Protein AF-A0A8I6XHE7-F1 (afdb_monomer_lite)

pLDDT: mean 70.75, std 20.08, range [32.25, 96.75]

Sequence (219 aa):
MGMSAYKMIYGKACHLPFELEYKAYWPIKELNYDFKLAGEKRLFDINSLDEWRTQAYENPKLFKEKVKRWHDKRIQMREFKVGEYVLLYNSRLRIFAGKLLSKWEGTYIIKEVYLSRAIKINNPEGTNTNVVNGQRIKHYISGTPINVETNIIQTMTSEEHIRETFHNTRDPLKGRDLKLCRLKIWRERATSQTSSQILRSKKRWITTAGLRMRRKTRI

Secondary structure (DSSP, 8-state):
----HHHHHHSSPPPPHHHHHHHHHHHHHHHTT-HHHHHHHHHHHHHHHHHHHHHHHHHHHHHHHHHHHHHHHH-------TT-EEEEE----SS--STT--SEEEEEEEEEE-TTSEEEEE-TTSS-EEEEEGGGEEE------S-S---------HHHHHHHHHHTT--SS----THHHHHHHHHHHHTTS-TTTHHHHHHHHHHHHHTTTTSSS--

Foldseek 3Di:
DPDDPCCLVPVDDDDDPVCCVVVVVVVVVVCVPDVVVNVVVVVVSVVVSVVVNVCVVVVVVVVVVVVVVVVVVPDDDDDDDAFFWKWFADPDPDDPPDPPDDRTHDIWGFHDQDPVQWTWTADPVRPDIDTDHVVRMDGDDDPDPPDDDDDDPPPDDPVNVVVVVVVVPPPPDDDDDPPVVVVVVVVVVVVPDDPPVVVVVVVVVVVVVVVPVPPPPDD

Structure (mmCIF, N/CA/C/O backbone):
data_AF-A0A8I6XHE7-F1
#
_entry.id   AF-A0A8I6XHE7-F1
#
loop_
_atom_site.group_PDB
_atom_site.id
_atom_site.type_symbol
_atom_site.label_atom_id
_atom_site.label_alt_id
_atom_site.label_comp_id
_atom_site.label_asym_id
_atom_site.label_entity_id
_atom_site.label_seq_id
_atom_site.pdbx_PDB_ins_code
_atom_site.Cartn_x
_atom_site.Cartn_y
_atom_site.Cartn_z
_atom_site.occupancy
_atom_site.B_iso_or_equiv
_atom_site.auth_seq_id
_atom_site.auth_comp_id
_atom_site.auth_asym_id
_atom_site.auth_atom_id
_atom_site.pdbx_PDB_model_num
ATOM 1 N N . MET A 1 1 ? 12.649 -2.841 -12.323 1.00 61.00 1 MET A N 1
ATOM 2 C CA . MET A 1 1 ? 12.895 -2.274 -13.663 1.00 61.00 1 MET A CA 1
ATOM 3 C C . MET A 1 1 ? 14.374 -1.959 -13.760 1.00 61.00 1 MET A C 1
ATOM 5 O O . MET A 1 1 ? 14.796 -0.942 -13.237 1.00 61.00 1 MET A O 1
ATOM 9 N N . GLY A 1 2 ? 15.184 -2.858 -14.316 1.00 68.38 2 GLY A N 1
ATOM 10 C CA . GLY A 1 2 ? 16.639 -2.675 -14.419 1.00 68.38 2 GLY A CA 1
ATOM 11 C C . GLY A 1 2 ? 17.075 -1.730 -15.547 1.00 68.38 2 GLY A C 1
ATOM 12 O O . GLY A 1 2 ? 18.145 -1.928 -16.107 1.00 68.38 2 GLY A O 1
ATOM 13 N N . MET A 1 3 ? 16.243 -0.757 -15.937 1.00 76.75 3 MET A N 1
ATOM 14 C CA . MET A 1 3 ? 16.527 0.180 -17.030 1.00 76.75 3 MET A CA 1
ATOM 15 C C . MET A 1 3 ? 16.584 1.616 -16.508 1.00 76.75 3 MET A C 1
ATOM 17 O O . MET A 1 3 ? 15.724 2.035 -15.737 1.00 76.75 3 MET A O 1
ATOM 21 N N . SER A 1 4 ? 17.601 2.363 -16.944 1.00 82.00 4 SER A N 1
ATOM 22 C CA . SER A 1 4 ? 17.733 3.799 -16.675 1.00 82.00 4 SER A CA 1
ATOM 23 C C . SER A 1 4 ? 16.722 4.595 -17.503 1.00 82.00 4 SER A C 1
ATOM 25 O O . SER A 1 4 ? 16.472 4.254 -18.661 1.00 82.00 4 SER A O 1
ATOM 27 N N . ALA A 1 5 ? 16.193 5.689 -16.946 1.00 82.44 5 ALA A N 1
ATOM 28 C CA . ALA A 1 5 ? 15.283 6.599 -17.648 1.00 82.44 5 ALA A CA 1
ATOM 29 C C . ALA A 1 5 ? 15.876 7.100 -18.978 1.00 82.44 5 ALA A C 1
ATOM 31 O O . ALA A 1 5 ? 15.170 7.187 -19.978 1.00 82.44 5 ALA A O 1
ATOM 32 N N . TYR A 1 6 ? 17.193 7.328 -19.019 1.00 83.81 6 TYR A N 1
ATOM 33 C CA . TYR A 1 6 ? 17.901 7.713 -20.240 1.00 83.81 6 TYR A CA 1
ATOM 34 C C . TYR A 1 6 ? 17.787 6.644 -21.338 1.00 83.81 6 TYR A C 1
ATOM 36 O O . TYR A 1 6 ? 17.485 6.961 -22.486 1.00 83.81 6 TYR A O 1
ATOM 44 N N . LYS A 1 7 ? 17.939 5.363 -20.975 1.00 84.00 7 LYS A N 1
ATOM 45 C CA . LYS A 1 7 ? 17.821 4.243 -21.918 1.00 84.00 7 LYS A CA 1
ATOM 46 C C . LYS A 1 7 ? 16.401 4.099 -22.467 1.00 84.00 7 LYS A C 1
ATOM 48 O O . LYS A 1 7 ? 16.237 3.697 -23.607 1.00 84.00 7 LYS A O 1
ATOM 53 N N . MET A 1 8 ? 15.379 4.467 -21.701 1.00 82.94 8 MET A N 1
ATOM 54 C CA . MET A 1 8 ? 13.988 4.441 -22.169 1.00 82.94 8 MET A CA 1
ATOM 55 C C . MET A 1 8 ? 13.679 5.556 -23.184 1.00 82.94 8 MET A C 1
ATOM 57 O O . MET A 1 8 ? 12.881 5.369 -24.105 1.00 82.94 8 MET A O 1
ATOM 61 N N . ILE A 1 9 ? 14.317 6.719 -23.024 1.00 82.94 9 ILE A N 1
ATOM 62 C CA . ILE A 1 9 ? 14.125 7.872 -23.912 1.00 82.94 9 ILE A CA 1
ATOM 63 C C . ILE A 1 9 ? 14.936 7.688 -25.198 1.00 82.94 9 ILE A C 1
ATOM 65 O O . ILE A 1 9 ? 14.377 7.786 -26.287 1.00 82.94 9 ILE A O 1
ATOM 69 N N . TYR A 1 10 ? 16.224 7.359 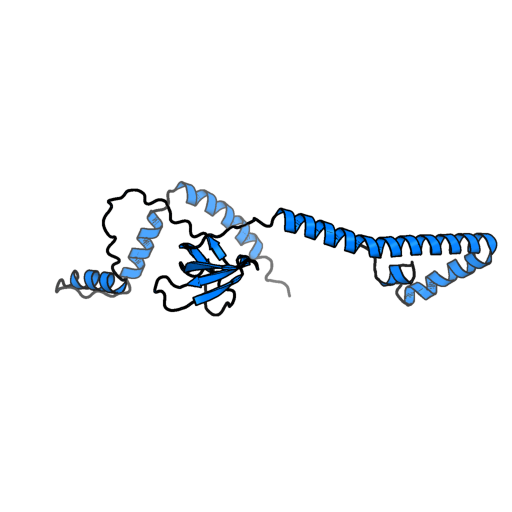-25.070 1.00 82.31 10 TYR A N 1
ATOM 70 C CA . TYR A 1 10 ? 17.185 7.366 -26.179 1.00 82.31 10 TYR A CA 1
ATOM 71 C C . TYR A 1 10 ? 17.564 5.975 -26.704 1.00 82.31 10 TYR A C 1
ATOM 73 O O . TYR A 1 10 ? 18.321 5.865 -27.665 1.00 82.31 10 TYR A O 1
ATOM 81 N N . GLY A 1 11 ? 17.120 4.900 -26.050 1.00 83.25 11 GLY A N 1
ATOM 82 C CA . GLY A 1 11 ? 17.427 3.511 -26.414 1.00 83.25 11 GLY A CA 1
ATOM 83 C C . GLY A 1 11 ? 18.848 3.036 -26.173 1.00 83.25 11 GLY A C 1
ATOM 84 O O . GLY A 1 11 ? 19.126 1.841 -26.249 1.00 83.25 11 GLY A O 1
ATOM 85 N N . LYS A 1 12 ? 19.743 3.951 -25.810 1.00 82.31 12 LYS A N 1
ATOM 86 C CA . LYS A 1 12 ? 21.152 3.677 -25.541 1.00 82.31 12 LYS A CA 1
ATOM 87 C C . LYS A 1 12 ? 21.477 3.909 -24.070 1.00 82.31 12 LYS A C 1
ATOM 89 O O . LYS A 1 12 ? 20.767 4.619 -23.359 1.00 82.31 12 LYS A O 1
ATOM 94 N N . ALA A 1 13 ? 22.539 3.269 -23.588 1.00 81.62 13 ALA A N 1
ATOM 95 C CA . ALA A 1 13 ? 23.071 3.576 -22.265 1.00 81.62 13 ALA A CA 1
ATOM 96 C C . ALA A 1 13 ? 23.576 5.030 -22.235 1.00 81.62 13 ALA A C 1
ATOM 98 O O . ALA A 1 13 ? 24.018 5.556 -23.255 1.00 81.62 13 ALA A O 1
ATOM 99 N N . CYS A 1 14 ? 23.494 5.690 -21.080 1.00 79.69 14 CYS A N 1
ATOM 100 C CA . CYS A 1 14 ? 24.094 7.010 -20.916 1.00 79.69 14 CYS A CA 1
ATOM 101 C C . CYS A 1 14 ? 25.620 6.877 -20.978 1.00 79.69 14 CYS A C 1
ATOM 103 O O . CYS A 1 14 ? 26.212 6.183 -20.152 1.00 79.69 14 CYS A O 1
ATOM 105 N N . HIS A 1 15 ? 26.238 7.534 -21.956 1.00 76.88 15 HIS A N 1
ATOM 106 C CA . HIS A 1 15 ? 27.688 7.651 -22.065 1.00 76.88 15 HIS A CA 1
ATOM 107 C C . HIS A 1 15 ? 28.145 8.963 -21.426 1.00 76.88 15 HIS A C 1
ATOM 109 O O . HIS A 1 15 ? 27.471 9.986 -21.550 1.00 76.88 15 HIS A O 1
ATOM 115 N N . LEU A 1 16 ? 29.292 8.935 -20.746 1.00 77.00 16 LEU A N 1
ATO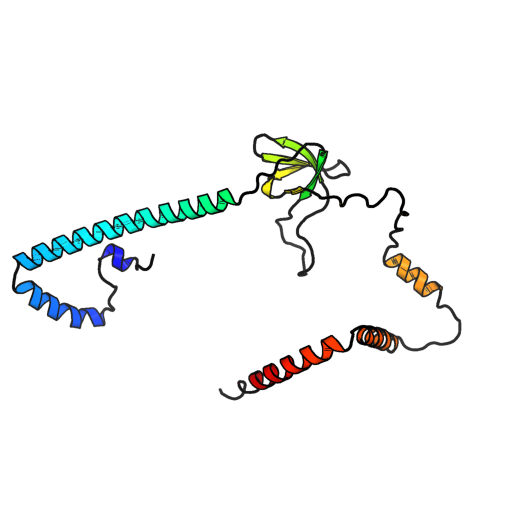M 116 C CA . LEU A 1 16 ? 29.978 10.158 -20.331 1.00 77.00 16 LEU A CA 1
ATOM 117 C C . LEU A 1 16 ? 30.402 10.956 -21.581 1.00 77.00 16 LEU A C 1
ATOM 119 O O . LEU A 1 16 ? 30.721 10.333 -22.595 1.00 77.00 16 LEU A O 1
ATOM 123 N N . PRO A 1 17 ? 30.461 12.301 -21.527 1.00 71.12 17 PRO A N 1
ATOM 124 C CA . PRO A 1 17 ? 30.823 13.138 -22.678 1.00 71.12 17 PRO A CA 1
ATOM 125 C C . PRO A 1 17 ? 32.119 12.698 -23.373 1.00 71.12 17 PRO A C 1
ATOM 127 O O . PRO A 1 17 ? 32.172 12.612 -24.592 1.00 71.12 17 PRO A O 1
ATOM 130 N N . PHE A 1 18 ? 33.122 12.299 -22.590 1.00 71.69 18 PHE A N 1
ATOM 131 C CA . PHE A 1 18 ? 34.401 11.797 -23.094 1.00 71.69 18 PHE A CA 1
ATOM 132 C C . PHE A 1 18 ? 34.288 10.472 -23.874 1.00 71.69 18 PHE A C 1
ATOM 134 O O . PHE A 1 18 ? 34.995 10.253 -24.852 1.00 71.69 18 PHE A O 1
ATOM 141 N N . GLU A 1 19 ? 33.370 9.578 -23.488 1.00 71.31 19 GLU A N 1
ATOM 142 C CA . GLU A 1 19 ? 33.133 8.339 -24.239 1.00 71.31 19 GLU A CA 1
ATOM 143 C C . GLU A 1 19 ? 32.436 8.597 -25.578 1.00 71.31 19 GLU A C 1
ATOM 145 O O . GLU A 1 19 ? 32.607 7.806 -26.506 1.00 71.31 19 GLU A O 1
ATOM 150 N N . LEU A 1 20 ? 31.647 9.673 -25.679 1.00 67.81 20 LEU A N 1
ATOM 151 C CA . LEU A 1 20 ? 30.920 10.018 -26.899 1.00 67.81 20 LEU A CA 1
ATOM 152 C C . LEU A 1 20 ? 31.875 10.426 -28.023 1.00 67.81 20 LEU A C 1
ATOM 154 O O . LEU A 1 20 ? 31.677 9.976 -29.145 1.00 67.81 20 LEU A O 1
ATOM 158 N N . GLU A 1 21 ? 32.923 11.202 -27.741 1.00 68.69 21 GLU A N 1
ATOM 159 C CA . GLU A 1 21 ? 33.851 11.697 -28.772 1.00 68.69 21 GLU A CA 1
ATOM 160 C C . GLU A 1 21 ? 34.573 10.555 -29.504 1.00 68.69 21 GLU A C 1
ATOM 162 O O . GLU A 1 21 ? 34.561 10.485 -30.733 1.00 68.69 21 GLU A O 1
ATOM 167 N N . TYR A 1 22 ? 35.136 9.601 -28.758 1.00 67.56 22 TYR A N 1
ATOM 168 C CA . TYR A 1 22 ? 35.869 8.477 -29.343 1.00 67.56 22 TYR A CA 1
ATOM 169 C C . TYR A 1 22 ? 34.941 7.395 -29.922 1.00 67.56 22 TYR A C 1
ATOM 171 O O . TYR A 1 22 ? 35.215 6.839 -30.989 1.00 67.56 22 TYR A O 1
ATOM 179 N N . LYS A 1 23 ? 33.814 7.092 -29.253 1.00 67.81 23 LYS A N 1
ATOM 180 C CA . LYS A 1 23 ? 32.881 6.049 -29.714 1.00 67.81 23 LYS A CA 1
ATOM 181 C C . LYS A 1 23 ? 31.940 6.513 -30.822 1.00 67.81 23 LYS A C 1
ATOM 183 O O . LYS A 1 23 ? 31.376 5.643 -31.469 1.00 67.81 23 LYS A O 1
ATOM 188 N N . ALA A 1 24 ? 31.741 7.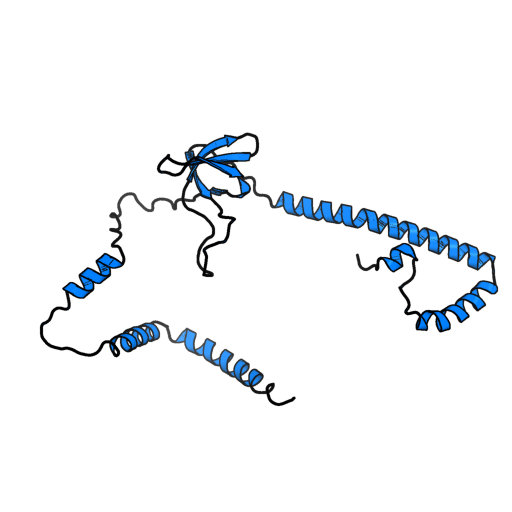812 -31.058 1.00 67.81 24 ALA A N 1
ATOM 189 C CA . ALA A 1 24 ? 30.878 8.291 -32.145 1.00 67.81 24 ALA A CA 1
ATOM 190 C C . ALA A 1 24 ? 31.562 8.247 -33.520 1.00 67.81 24 ALA A C 1
ATOM 192 O O . ALA A 1 24 ? 30.877 8.061 -34.524 1.00 67.81 24 ALA A O 1
ATOM 193 N N . TYR A 1 25 ? 32.895 8.348 -33.582 1.00 70.00 25 TYR A N 1
ATOM 194 C CA . TYR A 1 25 ? 33.635 8.368 -34.850 1.00 70.00 25 TYR A CA 1
ATOM 195 C C . TYR A 1 25 ? 33.482 7.069 -35.667 1.00 70.00 25 TYR A C 1
ATOM 197 O O . TYR A 1 25 ? 33.223 7.114 -36.870 1.00 70.00 25 TYR A O 1
ATOM 205 N N . TRP A 1 26 ? 33.580 5.904 -35.017 1.00 66.19 26 TRP A N 1
ATOM 206 C CA . TRP A 1 26 ? 33.491 4.593 -35.679 1.00 66.19 26 TRP A CA 1
ATOM 207 C C . TRP A 1 26 ? 32.099 4.275 -36.262 1.00 66.19 26 TRP A C 1
ATOM 209 O O . TRP A 1 26 ? 32.027 3.956 -37.449 1.00 66.19 26 TRP A O 1
ATOM 219 N N . PRO A 1 27 ? 30.988 4.435 -35.513 1.00 67.25 27 PRO A N 1
ATOM 220 C CA . PRO A 1 27 ? 29.638 4.248 -36.035 1.00 67.25 27 PRO A CA 1
ATOM 221 C C . PRO A 1 27 ? 29.303 5.187 -37.187 1.00 67.25 27 PRO A C 1
ATOM 223 O O . PRO A 1 27 ? 28.603 4.775 -38.100 1.00 67.25 27 PRO A O 1
ATOM 226 N N . ILE A 1 28 ? 29.786 6.436 -37.167 1.00 72.44 28 ILE A N 1
ATOM 227 C CA . ILE A 1 28 ? 29.553 7.385 -38.268 1.00 72.44 28 ILE A CA 1
ATOM 228 C C . ILE A 1 28 ? 30.228 6.882 -39.548 1.00 72.44 28 ILE A C 1
ATOM 230 O O . ILE A 1 28 ? 29.633 6.925 -40.621 1.00 72.44 28 ILE A O 1
ATOM 234 N N . LYS A 1 29 ? 31.452 6.357 -39.440 1.00 70.69 29 LYS A N 1
ATOM 235 C CA . LYS A 1 29 ? 32.192 5.808 -40.581 1.00 70.69 29 LYS A CA 1
ATOM 236 C C . LYS A 1 29 ? 31.547 4.531 -41.139 1.00 70.69 29 LYS A C 1
ATOM 238 O O . LYS A 1 29 ? 31.542 4.341 -42.349 1.00 70.69 29 LYS A O 1
ATOM 243 N N . GLU A 1 30 ? 30.981 3.696 -40.271 1.00 67.75 30 GLU A N 1
ATOM 244 C CA . GLU A 1 30 ? 30.304 2.441 -40.626 1.00 67.75 30 GLU A CA 1
ATOM 245 C C . GLU A 1 30 ? 28.892 2.665 -41.205 1.00 67.75 30 GLU A C 1
ATOM 247 O O . GLU A 1 30 ? 28.529 2.054 -42.207 1.00 67.75 30 GLU A O 1
ATOM 252 N N . LEU A 1 31 ? 28.113 3.597 -40.638 1.00 65.00 31 LEU A N 1
ATOM 253 C CA . LEU A 1 31 ? 26.767 3.962 -41.114 1.00 65.00 31 LEU A CA 1
ATOM 254 C C . LEU A 1 31 ? 26.764 4.569 -42.525 1.00 65.00 31 LEU A C 1
ATOM 256 O O . LEU A 1 31 ? 25.751 4.493 -43.213 1.00 65.00 31 LEU A O 1
ATOM 260 N N . ASN A 1 32 ? 27.882 5.157 -42.955 1.00 66.56 32 ASN A N 1
ATOM 261 C CA . ASN A 1 32 ? 28.022 5.782 -44.271 1.00 66.56 32 ASN A CA 1
ATOM 262 C C . ASN A 1 32 ? 28.320 4.785 -45.411 1.00 66.56 32 ASN A C 1
ATOM 264 O O . ASN A 1 32 ? 28.432 5.219 -46.556 1.00 66.56 32 ASN A O 1
ATOM 268 N N . TYR A 1 33 ? 28.477 3.482 -45.133 1.00 70.94 33 TYR A N 1
ATOM 269 C CA . TYR A 1 33 ? 28.858 2.493 -46.154 1.00 70.94 33 TYR A CA 1
ATOM 270 C C . TYR A 1 33 ? 27.657 1.873 -46.898 1.00 70.94 33 TYR A C 1
ATOM 272 O O . TYR A 1 33 ? 27.743 1.660 -48.104 1.00 70.94 33 TYR A O 1
ATOM 280 N N . ASP A 1 34 ? 26.526 1.628 -46.220 1.00 83.38 34 ASP A N 1
ATOM 281 C CA . ASP A 1 34 ? 25.294 1.110 -46.845 1.00 83.38 34 ASP A CA 1
ATOM 282 C C . ASP A 1 34 ? 24.029 1.730 -46.226 1.00 83.38 34 ASP A C 1
ATOM 284 O O . ASP A 1 34 ? 23.596 1.390 -45.120 1.00 83.38 34 ASP A O 1
ATOM 288 N N . PHE A 1 35 ? 23.406 2.642 -46.975 1.00 81.06 35 PHE A N 1
ATOM 289 C CA . PHE A 1 35 ? 22.217 3.371 -46.537 1.00 81.06 35 PHE A CA 1
ATOM 290 C C . PHE A 1 35 ? 20.980 2.481 -46.346 1.00 81.06 35 PHE A C 1
ATOM 292 O O . PHE A 1 35 ? 20.141 2.801 -45.500 1.00 81.06 35 PHE A O 1
ATOM 299 N N . LYS A 1 36 ? 20.838 1.378 -47.099 1.00 86.94 36 LYS A N 1
ATOM 300 C CA . LYS A 1 36 ? 19.650 0.508 -47.005 1.00 86.94 36 LYS A CA 1
ATOM 301 C C . LYS A 1 36 ? 19.674 -0.297 -45.712 1.00 86.94 36 LYS A C 1
ATOM 303 O O . LYS A 1 36 ? 18.726 -0.225 -44.930 1.00 86.94 36 LYS A O 1
ATOM 308 N N . LEU A 1 37 ? 20.794 -0.968 -45.445 1.00 86.75 37 LEU A N 1
ATOM 309 C CA . LEU A 1 37 ? 20.998 -1.728 -44.209 1.00 86.75 37 LEU A CA 1
ATOM 310 C C . LEU A 1 37 ? 20.935 -0.823 -42.969 1.00 86.75 37 LEU A C 1
ATOM 312 O O . LEU A 1 37 ? 20.350 -1.196 -41.949 1.00 86.75 37 LEU A O 1
ATOM 316 N N . ALA A 1 38 ? 21.480 0.396 -43.055 1.00 84.19 38 ALA A N 1
ATOM 317 C CA . ALA A 1 38 ? 21.374 1.383 -41.982 1.00 84.19 38 ALA A CA 1
ATOM 318 C C . ALA A 1 38 ? 19.915 1.795 -41.702 1.00 84.19 38 ALA A C 1
ATOM 320 O O . ALA A 1 38 ? 19.529 1.953 -40.539 1.00 84.19 38 ALA A O 1
ATOM 321 N N . GLY A 1 39 ? 19.096 1.942 -42.750 1.00 87.38 39 GLY A N 1
ATOM 322 C CA . GLY A 1 39 ? 17.668 2.244 -42.639 1.00 87.38 39 GLY A CA 1
ATOM 323 C C . GLY A 1 39 ? 16.875 1.130 -41.952 1.00 87.38 39 GLY A C 1
ATOM 324 O O . GLY A 1 39 ? 16.118 1.403 -41.019 1.00 87.38 39 GLY A O 1
ATOM 325 N N . GLU A 1 40 ? 17.097 -0.121 -42.356 1.00 90.06 40 GLU A N 1
ATOM 326 C CA . GLU A 1 40 ? 16.447 -1.297 -41.759 1.00 90.06 40 GLU A CA 1
ATOM 327 C C . GLU A 1 40 ? 16.818 -1.468 -40.282 1.00 90.06 40 GLU A C 1
ATOM 329 O O . GLU A 1 40 ? 15.941 -1.625 -39.428 1.00 90.06 40 GLU A O 1
ATOM 334 N N . LYS A 1 41 ? 18.110 -1.344 -39.951 1.00 87.44 41 LYS A N 1
ATOM 335 C CA . LYS A 1 41 ? 18.596 -1.408 -38.566 1.00 87.44 41 LYS A CA 1
ATOM 336 C C . LYS A 1 41 ? 17.963 -0.325 -37.693 1.00 87.44 41 LYS A C 1
ATOM 338 O O . LYS A 1 41 ? 17.523 -0.604 -36.581 1.00 87.44 41 LYS A O 1
ATOM 343 N N . ARG A 1 42 ? 17.857 0.904 -38.210 1.00 86.06 42 ARG A N 1
ATOM 344 C CA . ARG A 1 42 ? 17.208 2.013 -37.499 1.00 86.06 42 ARG A CA 1
ATOM 345 C C . ARG A 1 42 ? 15.727 1.737 -37.237 1.00 86.06 42 ARG A C 1
ATOM 347 O O . ARG A 1 42 ? 15.247 2.059 -36.153 1.00 86.06 42 ARG A O 1
ATOM 354 N N . LEU A 1 43 ? 15.006 1.169 -38.204 1.00 91.88 43 LEU A N 1
ATOM 355 C CA . LEU A 1 43 ? 13.597 0.810 -38.027 1.00 91.88 43 LEU A CA 1
ATOM 356 C C . LEU A 1 43 ? 13.430 -0.266 -36.945 1.00 91.88 43 LEU A C 1
ATOM 358 O O . LEU A 1 43 ? 12.579 -0.129 -36.067 1.00 91.88 43 LEU A O 1
ATOM 362 N N . PHE A 1 44 ? 14.283 -1.291 -36.965 1.00 91.88 44 PHE A N 1
ATOM 363 C CA . PHE A 1 44 ? 14.295 -2.342 -35.949 1.00 91.88 44 PHE A CA 1
ATOM 364 C C . PHE A 1 44 ? 14.577 -1.792 -34.542 1.00 91.88 44 PHE A C 1
ATOM 366 O O . PHE A 1 44 ? 13.880 -2.141 -33.585 1.00 91.88 44 PHE A O 1
ATOM 373 N N . ASP A 1 45 ? 15.553 -0.888 -34.417 1.00 87.25 45 ASP A N 1
ATOM 374 C CA . ASP A 1 45 ? 15.881 -0.225 -33.151 1.00 87.25 45 ASP A CA 1
ATOM 375 C C . ASP A 1 45 ? 14.689 0.586 -32.610 1.00 87.25 45 ASP A C 1
ATOM 377 O O . ASP A 1 45 ? 14.413 0.563 -31.410 1.00 87.25 45 ASP A O 1
ATOM 381 N N . ILE A 1 46 ? 13.954 1.285 -33.484 1.00 89.31 46 ILE A N 1
ATOM 382 C CA . ILE A 1 46 ? 12.763 2.062 -33.103 1.00 89.31 46 ILE A CA 1
ATOM 383 C C . ILE A 1 46 ? 11.638 1.142 -32.612 1.00 89.31 46 ILE A C 1
ATOM 385 O O . ILE A 1 46 ? 11.061 1.415 -31.559 1.00 89.31 46 ILE A O 1
ATOM 389 N N . ASN A 1 47 ? 11.357 0.047 -33.321 1.00 93.12 47 ASN A N 1
ATOM 390 C CA . ASN A 1 47 ? 10.327 -0.913 -32.911 1.00 93.12 47 ASN A CA 1
ATOM 391 C C . ASN A 1 47 ? 10.672 -1.563 -31.565 1.00 93.12 47 ASN A C 1
ATOM 393 O O . ASN A 1 47 ? 9.841 -1.605 -30.660 1.00 93.12 47 ASN A O 1
ATOM 397 N N . SER A 1 48 ? 11.933 -1.973 -31.393 1.00 89.00 48 SER A N 1
ATOM 398 C CA . SER A 1 48 ? 12.433 -2.527 -30.129 1.00 89.00 48 SER A CA 1
ATOM 399 C C . SER A 1 48 ? 12.253 -1.543 -28.966 1.00 89.00 48 SER A C 1
ATOM 401 O O . SER A 1 48 ? 11.901 -1.929 -27.850 1.00 89.00 48 SER A O 1
ATOM 403 N N . LEU A 1 49 ? 12.473 -0.248 -29.219 1.00 88.94 49 LEU A N 1
ATOM 404 C CA . LEU A 1 49 ? 12.269 0.791 -28.214 1.00 88.94 49 LEU A CA 1
ATOM 405 C C . LEU A 1 49 ? 10.812 0.955 -27.811 1.00 88.94 49 LEU A C 1
ATOM 407 O O . LEU A 1 49 ? 10.529 1.174 -26.630 1.00 88.94 49 LEU A O 1
ATOM 411 N N . ASP A 1 50 ? 9.904 0.877 -28.775 1.00 91.44 50 ASP A N 1
ATOM 412 C CA . ASP A 1 50 ? 8.477 1.034 -28.528 1.00 91.44 50 ASP A CA 1
ATOM 413 C C . ASP A 1 50 ? 7.908 -0.136 -27.712 1.00 91.44 50 ASP A C 1
ATOM 415 O O . ASP A 1 50 ? 7.170 0.065 -26.740 1.00 91.44 50 ASP A O 1
ATOM 419 N N . GLU A 1 51 ? 8.367 -1.356 -27.995 1.00 91.75 51 GLU A N 1
ATOM 420 C CA . GLU A 1 51 ? 8.063 -2.536 -27.182 1.00 91.75 51 GLU A CA 1
ATOM 421 C C . GLU A 1 51 ? 8.543 -2.367 -25.736 1.00 91.75 51 GLU A C 1
ATOM 423 O O . GLU A 1 51 ? 7.786 -2.599 -24.788 1.00 91.75 51 GLU A O 1
ATOM 428 N N . TRP A 1 52 ? 9.784 -1.910 -25.530 1.00 86.69 52 TRP A N 1
ATOM 429 C CA . TRP A 1 52 ? 10.314 -1.688 -24.182 1.00 86.69 52 TRP A CA 1
ATOM 430 C C . TRP A 1 52 ? 9.556 -0.607 -23.419 1.00 86.69 52 TRP A C 1
ATOM 432 O O . TRP A 1 52 ? 9.362 -0.745 -22.209 1.00 86.69 52 TRP A O 1
ATOM 442 N N . ARG A 1 53 ? 9.117 0.460 -24.095 1.00 89.69 53 ARG A N 1
ATOM 443 C CA . ARG A 1 53 ? 8.278 1.502 -23.487 1.00 89.69 53 ARG A CA 1
ATOM 444 C C . ARG A 1 53 ? 6.934 0.929 -23.061 1.00 89.69 53 ARG A C 1
ATOM 446 O O . ARG A 1 53 ? 6.545 1.112 -21.909 1.00 89.69 53 ARG A O 1
ATOM 453 N N . THR A 1 54 ? 6.278 0.173 -23.934 1.00 91.12 54 THR A N 1
ATOM 454 C CA . THR A 1 54 ? 5.002 -0.491 -23.633 1.00 91.12 54 THR A CA 1
ATOM 455 C C . THR A 1 54 ? 5.137 -1.409 -22.418 1.00 91.12 54 THR A C 1
ATOM 457 O O . THR A 1 54 ? 4.424 -1.246 -21.424 1.00 91.12 54 THR A O 1
ATOM 460 N N . GLN A 1 55 ? 6.157 -2.272 -22.403 1.00 88.62 55 GLN A N 1
ATOM 461 C CA . GLN A 1 55 ? 6.459 -3.125 -21.251 1.00 88.62 55 GLN A CA 1
ATOM 462 C C . GLN A 1 55 ? 6.754 -2.306 -19.986 1.00 88.62 55 GLN A C 1
ATOM 464 O O . GLN A 1 55 ? 6.335 -2.674 -18.885 1.00 88.62 55 GLN A O 1
ATOM 469 N N . ALA A 1 56 ? 7.472 -1.184 -20.109 1.00 87.75 56 ALA A N 1
ATOM 470 C CA . ALA A 1 56 ? 7.783 -0.309 -18.985 1.00 87.75 56 ALA A CA 1
ATOM 471 C C . ALA A 1 56 ? 6.523 0.314 -18.356 1.00 87.75 56 ALA A C 1
ATOM 473 O O . ALA A 1 56 ? 6.495 0.505 -17.139 1.00 87.75 56 ALA A O 1
ATOM 474 N N . TYR A 1 57 ? 5.478 0.584 -19.142 1.00 87.88 57 TYR A N 1
ATOM 475 C CA . TYR A 1 57 ? 4.192 1.083 -18.646 1.00 87.88 57 TYR A CA 1
ATOM 476 C C . TYR A 1 57 ? 3.299 -0.020 -18.061 1.00 87.88 57 TYR A C 1
ATOM 478 O O . TYR A 1 57 ? 2.634 0.199 -17.043 1.00 87.88 57 TYR A O 1
ATOM 486 N N . GLU A 1 58 ? 3.312 -1.222 -18.635 1.00 91.81 58 GLU A N 1
ATOM 487 C CA . GLU A 1 58 ? 2.485 -2.348 -18.179 1.00 91.81 58 GLU A CA 1
ATOM 488 C C . GLU A 1 58 ? 3.001 -2.992 -16.886 1.00 91.81 58 GLU A C 1
ATOM 490 O O . GLU A 1 58 ? 2.244 -3.269 -15.951 1.00 91.81 58 GLU A O 1
ATOM 495 N N . ASN A 1 59 ? 4.312 -3.181 -16.779 1.00 89.62 59 ASN A N 1
ATOM 496 C CA . ASN A 1 59 ? 4.958 -3.801 -15.623 1.00 89.62 59 ASN A CA 1
ATOM 497 C C . ASN A 1 59 ? 4.623 -3.159 -14.256 1.00 89.62 59 ASN A C 1
ATOM 499 O O . ASN A 1 59 ? 4.345 -3.909 -13.315 1.00 89.62 59 ASN A O 1
ATOM 503 N N . PRO A 1 60 ? 4.621 -1.821 -14.060 1.00 89.94 60 PRO A N 1
ATOM 504 C CA . PRO A 1 60 ? 4.266 -1.229 -12.774 1.00 89.94 60 PRO A CA 1
ATOM 505 C C . PRO A 1 60 ? 2.782 -1.420 -12.459 1.00 89.94 60 PRO A C 1
ATOM 507 O O . PRO A 1 60 ? 2.441 -1.587 -11.287 1.00 89.94 60 PRO A O 1
ATOM 510 N N . LYS A 1 61 ? 1.904 -1.443 -13.473 1.00 92.31 61 LYS A N 1
ATOM 511 C CA . LYS A 1 61 ? 0.484 -1.770 -13.299 1.00 92.31 61 LYS A CA 1
ATOM 512 C C . LYS A 1 61 ? 0.338 -3.205 -12.790 1.00 92.31 61 LYS A C 1
ATOM 514 O O . LYS A 1 61 ? -0.251 -3.413 -11.730 1.00 92.31 61 LYS A O 1
ATOM 519 N N . LEU A 1 62 ? 0.982 -4.166 -13.455 1.00 93.88 62 LEU A N 1
ATOM 520 C CA . LEU A 1 62 ? 0.993 -5.572 -13.040 1.00 93.88 62 LEU A CA 1
ATOM 521 C C . LEU A 1 62 ? 1.590 -5.762 -11.642 1.00 93.88 62 LEU A C 1
ATOM 523 O O . LEU A 1 62 ? 1.072 -6.546 -10.849 1.00 93.88 62 LEU A O 1
ATOM 527 N N . PHE A 1 63 ? 2.662 -5.044 -11.306 1.00 92.50 63 PHE A N 1
ATOM 528 C CA . PHE A 1 63 ? 3.260 -5.102 -9.975 1.00 92.50 63 PHE A CA 1
ATOM 529 C C . PHE A 1 63 ? 2.301 -4.578 -8.903 1.00 92.50 63 PHE A C 1
ATOM 531 O O . PHE A 1 63 ? 2.066 -5.269 -7.912 1.00 92.50 63 PHE A O 1
ATOM 538 N N . LYS A 1 64 ? 1.700 -3.400 -9.114 1.00 95.12 64 LYS A N 1
ATOM 539 C CA . LYS A 1 64 ? 0.696 -2.831 -8.201 1.00 95.12 64 LYS A CA 1
ATOM 540 C C . LYS A 1 64 ? -0.478 -3.784 -8.009 1.00 95.12 64 LYS A C 1
ATOM 542 O O . LYS A 1 64 ? -0.900 -4.003 -6.879 1.00 95.12 64 LYS A O 1
ATOM 547 N N . GLU A 1 65 ? -0.964 -4.399 -9.084 1.00 96.75 65 GLU A N 1
ATOM 548 C CA . GLU A 1 65 ? -2.026 -5.400 -9.009 1.00 96.75 65 GLU A CA 1
ATOM 549 C C . GLU A 1 65 ? -1.604 -6.651 -8.237 1.00 96.75 65 GLU A C 1
ATOM 551 O O . GLU A 1 65 ? -2.358 -7.115 -7.386 1.00 96.75 65 GLU A O 1
ATOM 556 N N . LYS A 1 66 ? -0.408 -7.197 -8.485 1.00 96.75 66 LYS A N 1
ATOM 557 C CA . LYS A 1 66 ? 0.114 -8.359 -7.747 1.00 96.75 66 LYS A CA 1
ATOM 558 C C . LYS A 1 66 ? 0.251 -8.055 -6.258 1.00 96.75 66 LYS A C 1
ATOM 560 O O . LYS A 1 66 ? -0.194 -8.855 -5.436 1.00 96.75 66 LYS A O 1
ATOM 565 N N . VAL A 1 67 ? 0.813 -6.896 -5.913 1.00 96.31 67 VAL A N 1
ATOM 566 C CA . VAL A 1 67 ? 0.948 -6.438 -4.524 1.00 96.31 67 VAL A CA 1
ATOM 567 C C . VAL A 1 67 ? -0.423 -6.240 -3.887 1.00 96.31 67 VAL A C 1
ATOM 569 O O . VAL A 1 67 ? -0.633 -6.719 -2.777 1.00 96.31 67 VAL A O 1
ATOM 572 N N . LYS A 1 68 ? -1.378 -5.622 -4.593 1.00 96.69 68 LYS A N 1
ATOM 573 C CA . LYS A 1 68 ? -2.761 -5.464 -4.127 1.00 96.69 68 LYS A CA 1
ATOM 574 C C . LYS A 1 68 ? -3.419 -6.819 -3.868 1.00 96.69 68 LYS A C 1
ATOM 576 O O . LYS A 1 68 ? -3.887 -7.056 -2.766 1.00 96.69 68 LYS A O 1
ATOM 581 N N . ARG A 1 69 ? -3.382 -7.748 -4.832 1.00 96.69 69 ARG A N 1
ATOM 582 C CA . ARG A 1 69 ? -3.933 -9.107 -4.670 1.00 96.69 69 ARG A CA 1
ATOM 583 C C . ARG A 1 69 ? -3.294 -9.836 -3.488 1.00 96.69 69 ARG A C 1
ATOM 585 O O . ARG A 1 69 ? -3.989 -10.519 -2.747 1.00 96.69 69 ARG A O 1
ATOM 592 N N . TRP A 1 70 ? -1.979 -9.717 -3.312 1.00 96.38 70 TRP A N 1
ATOM 593 C CA . TRP A 1 70 ? -1.273 -10.324 -2.183 1.00 96.38 70 TRP A CA 1
ATOM 594 C C . TRP A 1 70 ? -1.658 -9.688 -0.842 1.00 96.38 70 TRP A C 1
ATOM 596 O O . TRP A 1 70 ? -1.860 -10.405 0.137 1.00 96.38 70 TRP A O 1
ATOM 606 N N . HIS A 1 71 ? -1.784 -8.362 -0.803 1.00 93.19 71 HIS A N 1
ATOM 607 C CA . HIS A 1 71 ? -2.208 -7.616 0.375 1.00 93.19 71 HIS A CA 1
ATOM 608 C C . HIS A 1 71 ? -3.642 -7.988 0.758 1.00 93.19 71 HIS A C 1
ATOM 610 O O . HIS A 1 71 ? -3.876 -8.418 1.882 1.00 93.19 71 HIS A O 1
ATOM 616 N N . ASP A 1 72 ? -4.571 -7.925 -0.195 1.00 93.06 72 ASP A N 1
ATOM 617 C CA . ASP A 1 72 ? -5.997 -8.179 0.014 1.00 93.06 72 ASP A CA 1
ATOM 618 C C . ASP A 1 72 ? -6.260 -9.623 0.460 1.00 93.06 72 ASP A C 1
ATOM 620 O O . ASP A 1 72 ? -7.038 -9.842 1.384 1.00 93.06 72 ASP A O 1
ATOM 624 N N . LYS A 1 73 ? -5.527 -10.608 -0.085 1.00 93.31 73 LYS A N 1
ATOM 625 C CA . LYS A 1 73 ? -5.568 -12.009 0.384 1.00 93.31 73 LYS A CA 1
ATOM 626 C C . LYS A 1 73 ? -5.174 -12.181 1.855 1.00 93.31 73 LYS A C 1
ATOM 628 O O . LYS A 1 73 ? -5.525 -13.187 2.462 1.00 93.31 73 LYS A O 1
ATOM 633 N N . ARG A 1 74 ? -4.398 -11.251 2.419 1.00 89.56 74 ARG A N 1
ATOM 634 C CA . ARG A 1 74 ? -3.916 -11.292 3.809 1.00 89.56 74 ARG A CA 1
ATOM 635 C C . ARG A 1 74 ? -4.733 -10.416 4.754 1.00 89.56 74 ARG A C 1
ATOM 637 O O . ARG A 1 74 ? -4.514 -10.488 5.965 1.00 89.56 74 ARG A O 1
ATOM 644 N N . ILE A 1 75 ? -5.653 -9.600 4.238 1.00 86.81 75 ILE A N 1
ATOM 645 C CA . ILE A 1 75 ? -6.580 -8.846 5.078 1.00 86.81 75 ILE A CA 1
ATOM 646 C C . ILE A 1 75 ? -7.522 -9.855 5.734 1.00 86.81 75 ILE A C 1
ATOM 648 O O . ILE A 1 75 ? -8.373 -10.454 5.085 1.00 86.81 75 ILE A O 1
ATOM 652 N N . GLN A 1 76 ? -7.364 -10.050 7.040 1.00 83.00 76 GLN A N 1
ATOM 653 C CA . GLN A 1 76 ? -8.314 -10.832 7.821 1.00 83.00 76 GLN A CA 1
ATOM 654 C C . GLN A 1 76 ? -9.604 -10.030 7.977 1.00 83.00 76 GLN A C 1
ATOM 656 O O . GLN A 1 76 ? -9.578 -8.911 8.500 1.00 83.00 76 GLN A O 1
ATOM 661 N N . MET A 1 77 ? -10.721 -10.612 7.547 1.00 81.69 77 MET A N 1
ATOM 662 C CA . MET A 1 77 ? -12.045 -10.081 7.848 1.00 81.69 77 MET A CA 1
ATOM 663 C C . MET A 1 77 ? -12.272 -10.180 9.355 1.00 81.69 77 MET A C 1
ATOM 665 O O . MET A 1 77 ? -12.151 -11.252 9.945 1.00 81.69 77 MET A O 1
ATOM 669 N N . ARG A 1 78 ? -12.535 -9.035 9.983 1.00 85.12 78 ARG A N 1
ATOM 670 C CA . ARG A 1 78 ? -12.858 -8.938 11.404 1.00 85.12 78 ARG A CA 1
ATOM 671 C C . ARG A 1 78 ? -14.277 -8.431 11.506 1.00 85.12 78 ARG A C 1
ATOM 673 O O . ARG A 1 78 ? -14.546 -7.284 11.153 1.00 85.12 78 ARG A O 1
ATOM 680 N N . GLU A 1 79 ? -15.158 -9.307 11.947 1.00 88.31 79 GLU A N 1
ATOM 681 C CA . GLU A 1 79 ? -16.514 -8.940 12.312 1.00 88.31 79 GLU A CA 1
ATOM 682 C C . GLU A 1 79 ? -16.532 -8.590 13.793 1.00 88.31 79 GLU A C 1
ATOM 684 O O . GLU A 1 79 ? -15.823 -9.197 14.601 1.00 88.31 79 GLU A O 1
ATOM 689 N N . PHE A 1 80 ? -17.297 -7.557 14.111 1.00 91.19 80 PHE A N 1
ATOM 690 C CA . PHE A 1 80 ? -17.425 -7.004 15.446 1.00 91.19 80 PHE A CA 1
ATOM 691 C C . PHE A 1 80 ? -18.908 -6.938 15.776 1.00 91.19 80 PHE A C 1
ATOM 693 O O . PHE A 1 80 ? -19.700 -6.479 14.947 1.00 91.19 80 PHE A O 1
ATOM 700 N N . LYS A 1 81 ? -19.279 -7.391 16.970 1.00 91.88 81 LYS A N 1
ATOM 701 C CA . LYS A 1 81 ? -20.652 -7.327 17.469 1.00 91.88 81 LYS A CA 1
ATOM 702 C C . LYS A 1 81 ? -20.766 -6.271 18.559 1.00 91.88 81 LYS A C 1
ATOM 704 O O . LYS A 1 81 ? -19.808 -5.946 19.260 1.00 91.88 81 LYS A O 1
ATOM 709 N N . VAL A 1 82 ? -21.965 -5.718 18.692 1.00 93.44 82 VAL A N 1
ATOM 710 C CA . VAL A 1 82 ? -22.286 -4.797 19.784 1.00 93.44 82 VAL A CA 1
ATOM 711 C C . VAL A 1 82 ? -22.184 -5.544 21.117 1.00 93.44 82 VAL A C 1
ATOM 713 O O . VAL A 1 82 ? -22.649 -6.675 21.226 1.00 93.44 82 VAL A O 1
ATOM 716 N N . GLY A 1 83 ? -21.559 -4.917 22.114 1.00 91.12 83 GLY A N 1
ATOM 717 C CA . GLY A 1 83 ? -21.327 -5.487 23.443 1.00 91.12 83 GLY A CA 1
ATOM 718 C C . GLY A 1 83 ? -20.003 -6.240 23.609 1.00 91.12 83 GLY A C 1
ATOM 719 O O . GLY A 1 83 ? -19.657 -6.597 24.731 1.00 91.12 83 GLY A O 1
ATOM 720 N N . GLU A 1 84 ? -19.230 -6.459 22.541 1.00 91.94 84 GLU A N 1
ATOM 721 C CA . GLU A 1 84 ? -17.921 -7.114 22.645 1.00 91.94 84 GLU A CA 1
ATOM 722 C C . GLU A 1 84 ? -16.850 -6.183 23.229 1.00 91.94 84 GLU A C 1
ATOM 724 O O . GLU A 1 84 ? -16.831 -4.972 22.972 1.00 91.94 84 GLU A O 1
ATOM 729 N N . TYR A 1 85 ? -15.922 -6.778 23.986 1.00 92.69 85 TYR A N 1
ATOM 730 C CA . TYR A 1 85 ? -14.742 -6.090 24.497 1.00 92.69 85 TYR A CA 1
ATOM 731 C C . TYR A 1 85 ? -13.627 -6.068 23.457 1.00 92.69 85 TYR A C 1
ATOM 733 O O . TYR A 1 85 ? -13.254 -7.089 22.871 1.00 92.69 85 TYR A O 1
ATOM 741 N N . VAL A 1 86 ? -13.034 -4.897 23.270 1.00 93.25 86 VAL A N 1
ATOM 742 C CA . VAL A 1 86 ? -11.984 -4.680 22.284 1.00 93.25 86 VAL A CA 1
ATOM 743 C C . VAL A 1 86 ? -10.866 -3.795 22.812 1.00 93.25 86 VAL A C 1
ATOM 745 O O . VAL A 1 86 ? -11.063 -2.977 23.701 1.00 93.25 86 VAL A O 1
ATOM 748 N N . LEU A 1 87 ? -9.679 -3.952 22.239 1.00 92.44 87 LEU A N 1
ATOM 749 C CA . LEU A 1 87 ? -8.512 -3.116 22.493 1.00 92.44 87 LEU A CA 1
ATOM 750 C C . LEU A 1 87 ? -8.354 -2.092 21.372 1.00 92.44 87 LEU A C 1
ATOM 752 O O . LEU A 1 87 ? -8.466 -2.435 20.187 1.00 92.44 87 LEU A O 1
ATOM 756 N N . LEU A 1 88 ? -8.024 -0.857 21.737 1.00 91.94 88 LEU A N 1
ATOM 757 C CA . LEU A 1 88 ? -7.786 0.230 20.790 1.00 91.94 88 LEU A CA 1
ATOM 758 C C . LEU A 1 88 ? -6.289 0.418 20.534 1.00 91.94 88 LEU A C 1
ATOM 760 O O . LEU A 1 88 ? -5.487 0.478 21.455 1.00 91.94 88 LEU A O 1
ATOM 764 N N . TYR A 1 89 ? -5.883 0.562 19.275 1.00 89.38 89 TYR A N 1
ATOM 765 C CA . TYR A 1 89 ? -4.499 0.887 18.938 1.00 89.38 89 TYR A CA 1
ATOM 766 C C . TYR A 1 89 ? -4.217 2.390 19.065 1.00 89.38 89 TYR A C 1
ATOM 768 O O . TYR A 1 89 ? -4.796 3.195 18.319 1.00 89.38 89 TYR A O 1
ATOM 776 N N . ASN A 1 90 ? -3.254 2.777 19.906 1.00 85.44 90 ASN A N 1
ATOM 777 C CA . ASN A 1 90 ? -2.774 4.157 19.977 1.00 85.44 90 ASN A CA 1
ATOM 778 C C . ASN A 1 90 ? -1.762 4.450 18.852 1.00 85.44 90 ASN A C 1
ATOM 780 O O . ASN A 1 90 ? -0.651 3.915 18.818 1.00 85.44 90 ASN A O 1
ATOM 784 N N . SER A 1 91 ? -2.142 5.323 17.913 1.00 77.88 91 SER A N 1
ATOM 785 C CA . SER A 1 91 ? -1.282 5.744 16.800 1.00 77.88 91 SER A CA 1
ATOM 786 C C . SER A 1 91 ? -0.343 6.902 17.152 1.00 77.88 91 SER A C 1
ATOM 788 O O . SER A 1 91 ? 0.676 7.079 16.484 1.00 77.88 91 SER A O 1
ATOM 790 N N . ARG A 1 92 ? -0.672 7.704 18.174 1.00 71.69 92 ARG A N 1
ATOM 791 C CA . ARG A 1 92 ? 0.058 8.918 18.554 1.00 71.69 92 ARG A CA 1
ATOM 792 C C . ARG A 1 92 ? 1.100 8.564 19.614 1.00 71.69 92 ARG A C 1
ATOM 794 O O . ARG A 1 92 ? 0.853 8.596 20.813 1.00 71.69 92 ARG A O 1
ATOM 801 N N . LEU A 1 93 ? 2.297 8.219 19.153 1.00 60.16 93 LEU A N 1
ATOM 802 C CA . LEU A 1 93 ? 3.443 7.942 20.015 1.00 60.16 93 LEU A CA 1
ATOM 803 C C . LEU A 1 93 ? 3.954 9.238 20.657 1.00 60.16 93 LEU A C 1
ATOM 805 O O . LEU A 1 93 ? 4.722 9.966 20.036 1.00 60.16 93 LEU A O 1
ATOM 809 N N . ARG A 1 94 ? 3.561 9.514 21.904 1.00 58.12 94 ARG A N 1
ATOM 810 C CA . ARG A 1 94 ? 4.237 10.533 22.729 1.00 58.12 94 ARG A CA 1
ATOM 811 C C . ARG A 1 94 ? 4.933 10.002 23.986 1.00 58.12 94 ARG A C 1
ATOM 813 O O . ARG A 1 94 ? 5.720 10.756 24.538 1.00 58.12 94 ARG A O 1
ATOM 820 N N . ILE A 1 95 ? 4.678 8.769 24.459 1.00 51.84 95 ILE A N 1
ATOM 821 C CA . ILE A 1 95 ? 5.029 8.421 25.863 1.00 51.84 95 ILE A CA 1
ATOM 822 C C . ILE A 1 95 ? 5.679 7.030 26.075 1.00 51.84 95 ILE A C 1
ATOM 824 O O . ILE A 1 95 ? 6.193 6.754 27.155 1.00 51.84 95 ILE A O 1
ATOM 828 N N . PHE A 1 96 ? 5.784 6.142 25.079 1.00 55.53 96 PHE A N 1
ATOM 829 C CA . PHE A 1 96 ? 6.424 4.832 25.313 1.00 55.53 96 PHE A CA 1
ATOM 830 C C . PHE A 1 96 ? 7.961 4.895 25.228 1.00 55.53 96 PHE A C 1
ATOM 832 O O . PHE A 1 96 ? 8.548 4.686 24.169 1.00 55.53 96 PHE A O 1
ATOM 839 N N . ALA A 1 97 ? 8.616 5.142 26.366 1.00 53.22 97 ALA A N 1
ATOM 840 C CA . ALA A 1 97 ? 10.076 5.212 26.517 1.00 53.22 97 ALA A CA 1
ATOM 841 C C . ALA A 1 97 ? 10.776 3.835 26.674 1.00 53.22 97 ALA A C 1
ATOM 843 O O . ALA A 1 97 ? 11.842 3.745 27.280 1.00 53.22 97 ALA A O 1
ATOM 844 N N . GLY A 1 98 ? 10.208 2.736 26.154 1.00 63.56 98 GLY A N 1
ATOM 845 C CA . GLY A 1 98 ? 10.802 1.403 26.322 1.00 63.56 98 GLY A CA 1
ATOM 846 C C . GLY A 1 98 ? 10.243 0.314 25.402 1.00 63.56 98 GLY A C 1
ATOM 847 O O . GLY A 1 98 ? 9.070 0.318 25.043 1.00 63.56 98 GLY A O 1
ATOM 848 N N . LYS A 1 99 ? 11.095 -0.657 25.044 1.00 67.94 99 LYS A N 1
ATOM 849 C CA . LYS A 1 99 ? 10.828 -1.761 24.093 1.00 67.94 99 LYS A CA 1
ATOM 850 C C . LYS A 1 99 ? 9.809 -2.818 24.575 1.00 67.94 99 LYS A C 1
ATOM 852 O O . LYS A 1 99 ? 9.592 -3.788 23.858 1.00 67.94 99 LYS A O 1
ATOM 857 N N . LEU A 1 100 ? 9.217 -2.664 25.764 1.00 70.06 100 LEU A N 1
ATOM 858 C CA . LEU A 1 100 ? 8.427 -3.708 26.444 1.00 70.06 100 LEU A CA 1
ATOM 859 C C . LEU A 1 100 ? 6.952 -3.354 26.697 1.00 70.06 100 LEU A C 1
ATOM 861 O O . LEU A 1 100 ? 6.245 -4.154 27.300 1.00 70.06 100 LEU A O 1
ATOM 865 N N . LEU A 1 101 ? 6.464 -2.194 26.248 1.00 72.00 101 LEU A N 1
ATOM 866 C CA . LEU A 1 101 ? 5.059 -1.815 26.428 1.00 72.00 101 LEU A CA 1
ATOM 867 C C . LEU A 1 101 ? 4.262 -2.008 25.134 1.00 72.00 101 LEU A C 1
ATOM 869 O O . LEU A 1 101 ? 4.729 -1.694 24.036 1.00 72.00 101 LEU A O 1
ATOM 873 N N . SER A 1 102 ? 3.052 -2.553 25.269 1.00 77.75 102 SER A N 1
ATOM 874 C CA . SER A 1 102 ? 2.144 -2.749 24.140 1.00 77.75 102 SER A CA 1
ATOM 875 C C . SER A 1 102 ? 1.513 -1.413 23.724 1.00 77.75 102 SER A C 1
ATOM 877 O O . SER A 1 102 ? 1.219 -0.576 24.569 1.00 77.75 102 SER A O 1
ATOM 879 N N . LYS A 1 103 ? 1.281 -1.218 22.419 1.00 83.06 103 LYS A N 1
ATOM 880 C CA . LYS A 1 103 ? 0.600 -0.022 21.875 1.00 83.06 103 LYS A CA 1
ATOM 881 C C . LYS A 1 103 ? -0.931 -0.108 21.926 1.00 83.06 103 LYS A C 1
ATOM 883 O O . LYS A 1 103 ? -1.616 0.756 21.378 1.00 83.06 103 LYS A O 1
ATOM 888 N N . TRP A 1 104 ? -1.451 -1.192 22.485 1.00 89.00 104 TRP A N 1
ATOM 889 C CA . TRP A 1 104 ? -2.877 -1.415 22.633 1.00 89.00 104 TRP A CA 1
ATOM 890 C C . TRP A 1 104 ? -3.307 -0.803 23.961 1.00 89.00 104 TRP A C 1
ATOM 892 O O . TRP A 1 104 ? -2.788 -1.167 25.014 1.00 89.00 104 TRP A O 1
ATOM 902 N N . GLU A 1 105 ? -4.200 0.172 23.884 1.00 85.44 105 GLU A N 1
ATOM 903 C CA . GLU A 1 105 ? -4.892 0.749 25.028 1.00 85.44 105 GLU A CA 1
ATOM 904 C C . GLU A 1 105 ? -6.018 -0.184 25.463 1.00 85.44 105 GLU A C 1
ATOM 906 O O . GLU A 1 105 ? -6.389 -1.084 24.707 1.00 85.44 105 GLU A O 1
ATOM 911 N N . GLY A 1 106 ? -6.482 0.023 26.699 1.00 83.88 106 GLY A N 1
ATOM 912 C CA . GLY A 1 106 ? -7.288 -0.906 27.491 1.00 83.88 106 GLY A CA 1
ATOM 913 C C . GLY A 1 106 ? -8.593 -1.395 26.860 1.00 83.88 106 GLY A C 1
ATOM 914 O O . GLY A 1 106 ? -8.843 -1.284 25.664 1.00 83.88 106 GLY A O 1
ATOM 915 N N . THR A 1 107 ? -9.436 -2.008 27.679 1.00 90.88 107 THR A N 1
ATOM 916 C CA . THR A 1 107 ? -10.678 -2.618 27.212 1.00 90.88 107 THR A CA 1
ATOM 917 C C . THR A 1 107 ? -11.751 -1.560 26.965 1.00 90.88 107 THR A C 1
ATOM 919 O O . THR A 1 107 ? -12.069 -0.753 27.832 1.00 90.88 107 THR A O 1
ATOM 922 N N . TYR A 1 108 ? -12.330 -1.590 25.771 1.00 93.12 108 TYR A N 1
ATOM 923 C CA . TYR A 1 108 ? -13.465 -0.775 25.357 1.00 93.12 108 TYR A CA 1
ATOM 924 C C . TYR A 1 108 ? -14.636 -1.676 24.999 1.00 93.12 108 TYR A C 1
ATOM 926 O O . TYR A 1 108 ? -14.432 -2.800 24.545 1.00 93.12 108 TYR A O 1
ATOM 934 N N . ILE A 1 109 ? -15.854 -1.170 25.158 1.00 93.56 109 ILE A N 1
ATOM 935 C CA . ILE A 1 109 ? -17.077 -1.874 24.769 1.00 93.56 109 ILE A CA 1
ATOM 936 C C . ILE A 1 109 ? -17.567 -1.288 23.451 1.00 93.56 109 ILE A C 1
ATOM 938 O O . ILE A 1 109 ? -17.646 -0.065 23.292 1.00 93.56 109 ILE A O 1
ATOM 942 N N . ILE A 1 110 ? -17.905 -2.149 22.495 1.00 94.25 110 ILE A N 1
ATOM 943 C CA . ILE A 1 110 ? -18.525 -1.716 21.243 1.00 94.25 110 ILE A CA 1
ATOM 944 C C . ILE A 1 110 ? -19.986 -1.349 21.505 1.00 94.25 110 ILE A C 1
ATOM 946 O O . ILE A 1 110 ? -20.771 -2.193 21.930 1.00 94.25 110 ILE A O 1
ATOM 950 N N . LYS A 1 111 ? -20.365 -0.104 21.205 1.00 93.56 111 LYS A N 1
ATOM 951 C CA . LYS A 1 111 ? -21.748 0.374 21.328 1.00 93.56 111 LYS A CA 1
ATOM 952 C C . LYS A 1 111 ? -22.524 0.214 20.025 1.00 93.56 111 LYS A C 1
ATOM 954 O O . LYS A 1 111 ? -23.648 -0.265 20.028 1.00 93.56 111 LYS A O 1
ATOM 959 N N . GLU A 1 112 ? -21.925 0.629 18.915 1.00 93.81 112 GLU A N 1
ATOM 960 C CA . GLU A 1 112 ? -22.563 0.643 17.597 1.00 93.81 112 GLU A CA 1
ATOM 961 C C . GLU A 1 112 ? -21.524 0.311 16.520 1.00 93.81 112 GLU A C 1
ATOM 963 O O . GLU A 1 112 ? -20.372 0.754 16.589 1.00 93.81 112 GLU A O 1
ATOM 968 N N . VAL A 1 113 ? -21.941 -0.442 15.503 1.00 93.81 113 VAL A N 1
ATOM 969 C CA . VAL A 1 113 ? -21.135 -0.752 14.317 1.00 93.81 113 VAL A CA 1
ATOM 970 C C . VAL A 1 113 ? -21.830 -0.143 13.106 1.00 93.81 113 VAL A C 1
ATOM 972 O O . VAL A 1 113 ? -22.974 -0.477 12.809 1.00 93.81 113 VAL A O 1
ATOM 975 N N . TYR A 1 114 ? -21.150 0.764 12.408 1.00 92.19 114 TYR A N 1
ATOM 976 C CA . TYR A 1 114 ? -21.680 1.396 11.202 1.00 92.19 114 TYR A CA 1
ATOM 977 C C . TYR A 1 114 ? -21.424 0.523 9.967 1.00 92.19 114 TYR A C 1
ATOM 979 O O . TYR A 1 114 ? -20.404 -0.166 9.882 1.00 92.19 114 TYR A O 1
ATOM 987 N N . LEU A 1 115 ? -22.281 0.638 8.942 1.00 87.38 115 LEU A N 1
ATOM 988 C CA . LEU A 1 115 ? -22.065 -0.024 7.643 1.00 87.38 115 LEU A CA 1
ATOM 989 C C . LEU A 1 115 ? -20.725 0.380 6.993 1.00 87.38 115 LEU A C 1
ATOM 991 O O . LEU A 1 115 ? -20.122 -0.398 6.259 1.00 87.38 115 LEU A O 1
ATOM 995 N N . SER A 1 116 ? -20.217 1.577 7.303 1.00 84.12 116 SER A N 1
ATOM 996 C CA . SER A 1 116 ? -18.943 2.115 6.808 1.00 84.12 116 SER A CA 1
ATOM 997 C C . SER A 1 116 ? -17.688 1.520 7.474 1.00 84.12 116 SER A C 1
ATOM 999 O O . SER A 1 116 ? -16.588 2.020 7.237 1.00 84.12 116 SER A O 1
ATOM 1001 N N . ARG A 1 117 ? -17.817 0.466 8.302 1.00 84.81 117 ARG A N 1
ATOM 1002 C CA . ARG A 1 117 ? -16.740 -0.158 9.115 1.00 84.81 117 ARG A CA 1
ATOM 1003 C C . ARG A 1 117 ? -16.142 0.740 10.204 1.00 84.81 117 ARG A C 1
ATOM 1005 O O . ARG A 1 117 ? -15.143 0.382 10.837 1.00 84.81 117 ARG A O 1
ATOM 1012 N N . ALA A 1 118 ? -16.741 1.903 10.433 1.00 90.94 118 ALA A N 1
ATOM 1013 C CA . ALA A 1 118 ? -16.498 2.680 11.633 1.00 90.94 118 ALA A CA 1
ATOM 1014 C C . ALA A 1 118 ? -17.221 2.022 12.814 1.00 90.94 118 ALA A C 1
ATOM 1016 O O . ALA A 1 118 ? -18.322 1.491 12.670 1.00 90.94 118 ALA A O 1
ATOM 1017 N N . ILE A 1 119 ? -16.595 2.051 13.983 1.00 94.69 119 ILE A N 1
ATOM 1018 C CA . ILE A 1 119 ? -17.109 1.423 15.196 1.00 94.69 119 ILE A CA 1
ATOM 1019 C C . ILE A 1 119 ? -17.102 2.471 16.295 1.00 94.69 119 ILE A C 1
ATOM 1021 O O . ILE A 1 119 ? -16.083 3.125 16.539 1.00 94.69 119 ILE A O 1
ATOM 1025 N N . LYS A 1 120 ? -18.252 2.637 16.941 1.00 94.81 120 LYS A N 1
ATOM 1026 C CA . LYS A 1 120 ? -18.398 3.496 18.106 1.00 94.81 120 LYS A CA 1
ATOM 1027 C C . LYS A 1 120 ? -18.062 2.680 19.344 1.00 94.81 120 LYS A C 1
ATOM 1029 O O . LYS A 1 120 ? -18.754 1.716 19.670 1.00 94.81 120 LYS A O 1
ATOM 1034 N N . ILE A 1 121 ? -16.979 3.062 20.001 1.00 94.44 121 ILE A N 1
ATOM 1035 C CA . ILE A 1 121 ? -16.470 2.424 21.210 1.00 94.44 121 ILE A CA 1
ATOM 1036 C C . ILE A 1 121 ? -16.698 3.330 22.413 1.00 94.44 121 ILE A C 1
ATOM 1038 O O . ILE A 1 121 ? -16.595 4.554 22.301 1.00 94.44 121 ILE A O 1
ATOM 1042 N N . ASN A 1 122 ? -16.959 2.718 23.562 1.00 94.19 122 ASN A N 1
ATOM 1043 C CA . ASN A 1 122 ? -17.122 3.396 24.837 1.00 94.19 122 ASN A CA 1
ATOM 1044 C C . ASN A 1 122 ? -16.130 2.860 25.868 1.00 94.19 122 ASN A C 1
ATOM 1046 O O . ASN A 1 122 ? -15.783 1.677 25.854 1.00 94.19 122 ASN A O 1
ATOM 1050 N N . ASN A 1 123 ? -15.716 3.729 26.790 1.00 90.12 123 ASN A N 1
ATOM 1051 C CA . ASN A 1 123 ? -15.0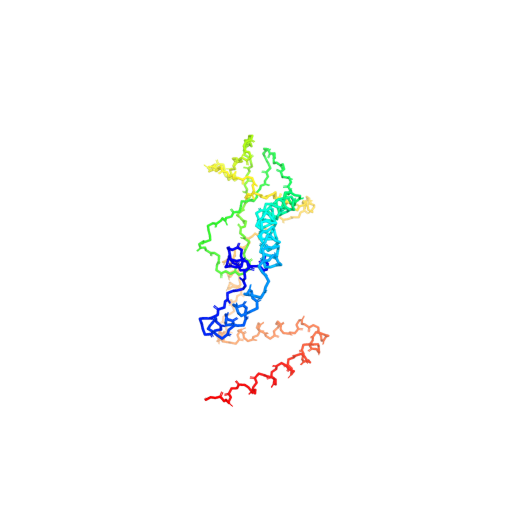60 3.289 28.020 1.00 90.12 123 ASN A CA 1
ATOM 1052 C C . ASN A 1 123 ? -16.012 2.396 28.839 1.00 90.12 123 ASN A C 1
ATOM 1054 O O . ASN A 1 123 ? -17.226 2.606 28.777 1.00 90.12 123 ASN A O 1
ATOM 1058 N N . PRO A 1 124 ? -15.489 1.460 29.651 1.00 82.25 124 PRO A N 1
ATOM 1059 C CA . PRO A 1 124 ? -16.313 0.640 30.542 1.00 82.25 124 PRO A CA 1
ATOM 1060 C C . PRO A 1 124 ? -17.105 1.488 31.550 1.00 82.25 124 PRO A C 1
ATOM 1062 O O . PRO A 1 124 ? -18.207 1.115 31.929 1.00 82.25 124 PRO A O 1
ATOM 1065 N N . GLU A 1 125 ? -16.590 2.665 31.910 1.00 83.50 125 GLU A N 1
ATOM 1066 C CA . GLU A 1 125 ? -17.261 3.651 32.773 1.00 83.50 125 GLU A CA 1
ATOM 1067 C C . GLU A 1 125 ? -18.390 4.429 32.061 1.00 83.50 125 GLU A C 1
ATOM 1069 O O . GLU A 1 125 ? -19.109 5.201 32.685 1.00 83.50 125 GLU A O 1
ATOM 1074 N N . GLY A 1 126 ? -18.565 4.248 30.746 1.00 73.44 126 GLY A N 1
ATOM 1075 C CA . GLY A 1 126 ? -19.697 4.783 29.980 1.00 73.44 126 GLY A CA 1
ATOM 1076 C C . GLY A 1 126 ? -19.643 6.275 29.622 1.00 73.44 126 GLY A C 1
ATOM 1077 O O . GLY A 1 126 ? -20.479 6.736 28.849 1.00 73.44 126 GLY A O 1
ATOM 1078 N N . THR A 1 127 ? -18.660 7.026 30.113 1.00 77.00 127 THR A N 1
ATOM 1079 C CA . THR A 1 127 ? -18.597 8.497 30.003 1.00 77.00 127 THR A CA 1
ATOM 1080 C C . THR A 1 127 ? -18.124 9.024 28.646 1.00 77.00 127 THR A C 1
ATOM 1082 O O . THR A 1 127 ? -18.600 10.065 28.203 1.00 77.00 127 THR A O 1
ATOM 1085 N N . ASN A 1 128 ? -17.226 8.313 27.953 1.00 80.88 128 ASN A N 1
ATOM 1086 C CA . ASN A 1 128 ? -16.608 8.792 26.710 1.00 80.88 128 ASN A CA 1
ATOM 1087 C C . ASN A 1 128 ? -16.875 7.840 25.540 1.00 80.88 128 ASN A C 1
ATOM 1089 O O . ASN A 1 128 ? -16.504 6.666 25.601 1.00 80.88 128 ASN A O 1
ATOM 1093 N N . THR A 1 129 ? -17.472 8.365 24.462 1.00 88.25 129 THR A N 1
ATOM 1094 C CA . THR A 1 129 ? -17.708 7.630 23.209 1.00 88.25 129 THR A CA 1
ATOM 1095 C C . THR A 1 129 ? -16.766 8.128 22.120 1.00 88.25 129 THR A C 1
ATOM 1097 O O . THR A 1 129 ? -16.713 9.331 21.873 1.00 88.25 129 THR A O 1
ATOM 1100 N N . ASN A 1 130 ? -16.073 7.229 21.428 1.00 89.81 130 ASN A N 1
ATOM 1101 C CA . ASN A 1 130 ? -15.199 7.562 20.304 1.00 89.81 130 ASN A CA 1
ATOM 1102 C C . ASN A 1 130 ? -15.567 6.735 19.076 1.00 89.81 130 ASN A C 1
ATOM 1104 O O . ASN A 1 130 ? -15.895 5.557 19.183 1.00 89.81 130 ASN A O 1
ATOM 1108 N N . VAL A 1 131 ? -15.464 7.340 17.894 1.00 93.75 131 VAL A N 1
ATOM 1109 C CA . VAL A 1 131 ? -15.638 6.630 16.624 1.00 93.75 131 VAL A CA 1
ATOM 1110 C C . VAL A 1 131 ? -14.265 6.313 16.054 1.00 93.75 131 VAL A C 1
ATOM 1112 O O . VAL A 1 131 ? -13.448 7.203 15.816 1.00 93.75 131 VAL A O 1
ATOM 1115 N N . VAL A 1 132 ? -13.999 5.029 15.849 1.00 92.12 132 VAL A N 1
ATOM 1116 C CA . VAL A 1 132 ? -12.705 4.528 15.387 1.00 92.12 132 VAL A CA 1
ATOM 1117 C C . VAL A 1 132 ? -12.881 3.615 14.179 1.00 92.12 132 VAL A C 1
ATOM 1119 O O . VAL A 1 132 ? -13.920 2.992 13.982 1.00 92.12 132 VAL A O 1
ATOM 1122 N N . ASN A 1 133 ? -11.849 3.529 13.344 1.00 91.56 133 ASN A N 1
ATOM 1123 C CA . ASN A 1 133 ? -11.818 2.563 12.249 1.00 91.56 133 ASN A CA 1
ATOM 1124 C C . ASN A 1 133 ? -11.585 1.154 12.820 1.00 91.56 133 ASN A C 1
ATOM 1126 O O . ASN A 1 133 ? -10.641 0.968 13.593 1.00 91.56 133 ASN A O 1
ATOM 1130 N N . GLY A 1 134 ? -12.376 0.163 12.395 1.00 88.38 134 GLY A N 1
ATOM 1131 C CA . GLY A 1 134 ? -12.227 -1.233 12.818 1.00 88.38 134 GLY A CA 1
ATOM 1132 C C . GLY A 1 134 ? -10.828 -1.829 12.604 1.00 88.38 134 GLY A C 1
ATOM 1133 O O . GLY A 1 134 ? -10.416 -2.708 13.355 1.00 88.38 134 GLY A O 1
ATOM 1134 N N . GLN A 1 135 ? -10.027 -1.304 11.668 1.00 87.62 135 GLN A N 1
ATOM 1135 C CA . GLN A 1 135 ? -8.631 -1.733 11.487 1.00 87.62 135 GLN A CA 1
ATOM 1136 C C . GLN A 1 135 ? -7.736 -1.427 12.705 1.00 87.62 135 GLN A C 1
ATOM 1138 O O . GLN A 1 135 ? -6.733 -2.106 12.927 1.00 87.62 135 GLN A O 1
ATOM 1143 N N . ARG A 1 136 ? -8.087 -0.412 13.504 1.00 90.06 136 ARG A N 1
ATOM 1144 C CA . ARG A 1 136 ? -7.359 -0.015 14.722 1.00 90.06 136 ARG A CA 1
ATOM 1145 C C . ARG A 1 136 ? -7.836 -0.756 15.968 1.00 90.06 136 ARG A C 1
ATOM 1147 O O . ARG A 1 136 ? -7.392 -0.424 17.064 1.00 90.06 136 ARG A O 1
ATOM 1154 N N . ILE A 1 137 ? -8.730 -1.723 15.803 1.00 91.88 137 ILE A N 1
ATOM 1155 C CA . ILE A 1 137 ? -9.360 -2.453 16.891 1.00 91.88 137 ILE A CA 1
ATOM 1156 C C . ILE A 1 137 ? -8.934 -3.922 16.836 1.00 91.88 137 ILE A C 1
ATOM 1158 O O . ILE A 1 137 ? -8.739 -4.517 15.766 1.00 91.88 137 ILE A O 1
ATOM 1162 N N . LYS A 1 138 ? -8.769 -4.523 18.012 1.00 91.81 138 LYS A N 1
ATOM 1163 C CA . LYS A 1 138 ? -8.512 -5.953 18.169 1.00 91.81 138 LYS A CA 1
ATOM 1164 C C . LYS A 1 138 ? -9.459 -6.534 19.213 1.00 91.81 138 LYS A C 1
ATOM 1166 O O . LYS A 1 138 ? -9.629 -5.933 20.265 1.00 91.81 138 LYS A O 1
ATOM 1171 N N . HIS A 1 139 ? -10.010 -7.714 18.936 1.00 91.31 139 HIS A N 1
ATOM 1172 C CA . HIS A 1 139 ? -10.784 -8.482 19.913 1.00 91.31 139 HIS A CA 1
ATOM 1173 C C . HIS A 1 139 ? -9.986 -8.699 21.196 1.00 91.31 139 HIS A C 1
ATOM 1175 O O . HIS A 1 139 ? -8.826 -9.131 21.148 1.00 91.31 139 HIS A O 1
ATOM 1181 N N . TYR A 1 140 ? -10.602 -8.372 22.329 1.00 91.38 140 TYR A N 1
ATOM 1182 C CA . TYR A 1 140 ? -10.053 -8.710 23.628 1.00 91.38 140 TYR A CA 1
ATOM 1183 C C . TYR A 1 140 ? -10.388 -10.171 23.917 1.00 91.38 140 TYR A C 1
ATOM 1185 O O . TYR A 1 140 ? -11.542 -10.529 24.129 1.00 91.38 140 TYR A O 1
ATOM 1193 N N . ILE A 1 141 ? -9.369 -11.025 23.888 1.00 85.38 141 ILE A N 1
ATOM 1194 C CA . ILE A 1 141 ? -9.507 -12.415 24.310 1.00 85.38 141 ILE A CA 1
ATOM 1195 C C . ILE A 1 141 ? -9.329 -12.395 25.823 1.00 85.38 141 ILE A C 1
ATOM 1197 O O . ILE A 1 141 ? -8.195 -12.380 26.308 1.00 85.38 141 ILE A O 1
ATOM 1201 N N . SER A 1 142 ? -10.434 -12.344 26.568 1.00 75.38 142 SER A N 1
ATOM 1202 C CA . SER A 1 142 ? -10.384 -12.767 27.960 1.00 75.38 142 SER A CA 1
ATOM 1203 C C . SER A 1 142 ? -9.941 -14.226 27.937 1.00 75.38 142 SER A C 1
ATOM 1205 O O . SER A 1 142 ? -10.537 -15.057 27.250 1.00 75.38 142 SER A O 1
ATOM 1207 N N . GLY A 1 143 ? -8.839 -14.546 28.619 1.00 64.12 143 GLY A N 1
ATOM 1208 C CA . GLY A 1 143 ? -8.561 -15.946 28.916 1.00 64.12 143 GLY A CA 1
ATOM 1209 C C . GLY A 1 143 ? -9.826 -16.530 29.535 1.00 64.12 143 GLY A C 1
ATOM 1210 O O . GLY A 1 143 ? -10.471 -15.852 30.338 1.00 64.12 143 GLY A O 1
ATOM 1211 N N . THR A 1 144 ? -10.226 -17.733 29.120 1.00 51.38 144 THR A N 1
ATOM 1212 C CA . THR A 1 144 ? -11.277 -18.476 29.824 1.00 51.38 144 THR A CA 1
ATOM 1213 C C . THR A 1 144 ? -11.018 -18.335 31.322 1.00 51.38 144 THR A C 1
ATOM 1215 O O . THR A 1 144 ? -9.861 -18.535 31.714 1.00 51.38 144 THR A O 1
ATOM 1218 N N . PRO A 1 145 ? -12.009 -17.970 32.155 1.00 47.94 145 PRO A N 1
ATOM 1219 C CA . PRO A 1 145 ? -11.810 -18.030 33.590 1.00 47.94 145 PRO A CA 1
ATOM 1220 C C . PRO A 1 145 ? -11.470 -19.486 33.903 1.00 47.94 145 PRO A C 1
ATOM 1222 O O . PRO A 1 145 ? -12.308 -20.376 33.769 1.00 47.94 145 PRO A O 1
ATOM 1225 N N . ILE A 1 146 ? -10.201 -19.752 34.206 1.00 46.34 146 ILE A N 1
ATOM 1226 C CA . ILE A 1 146 ? -9.797 -21.026 34.778 1.00 46.34 146 ILE A CA 1
ATOM 1227 C C . ILE A 1 146 ? -10.444 -21.005 36.155 1.00 46.34 146 ILE A C 1
ATOM 1229 O O . ILE A 1 146 ? -9.943 -20.337 37.048 1.00 46.34 146 ILE A O 1
ATOM 1233 N N . ASN A 1 147 ? -11.586 -21.678 36.255 1.00 40.16 147 ASN A N 1
ATOM 1234 C CA . ASN A 1 147 ? -12.403 -21.845 37.445 1.00 40.16 147 ASN A CA 1
ATOM 1235 C C . ASN A 1 147 ? -12.963 -20.558 38.070 1.00 40.16 147 ASN A C 1
ATOM 1237 O O . ASN A 1 147 ? -12.275 -19.685 38.593 1.00 40.16 147 ASN A O 1
ATOM 1241 N N . VAL A 1 148 ? -14.293 -20.514 38.089 1.00 52.66 148 VAL A N 1
ATOM 1242 C CA . VAL A 1 148 ? -15.035 -19.928 39.202 1.00 52.66 148 VAL A CA 1
ATOM 1243 C C . VAL A 1 148 ? -14.450 -20.533 40.490 1.00 52.66 148 VAL A C 1
ATOM 1245 O O . VAL A 1 148 ? -14.296 -21.747 40.563 1.00 52.66 148 VAL A O 1
ATOM 1248 N N . GLU A 1 149 ? -14.090 -19.670 41.444 1.00 49.91 149 GLU A N 1
ATOM 1249 C CA . GLU A 1 149 ? -13.378 -19.950 42.708 1.00 49.91 149 GLU A CA 1
ATOM 1250 C C . GLU A 1 149 ? -11.844 -20.058 42.648 1.00 49.91 149 GLU A C 1
ATOM 1252 O O . GLU A 1 149 ? -11.254 -21.084 42.963 1.00 49.91 149 GLU A O 1
ATOM 1257 N N . THR A 1 150 ? -11.162 -18.933 42.429 1.00 45.00 150 THR A N 1
ATOM 1258 C CA . THR A 1 150 ? -9.957 -18.651 43.225 1.00 45.00 150 THR A CA 1
ATOM 1259 C C . THR A 1 150 ? -9.925 -17.179 43.601 1.00 45.00 150 THR A C 1
ATOM 1261 O O . THR A 1 150 ? -9.855 -16.316 42.730 1.00 45.00 150 THR A O 1
ATOM 1264 N N . ASN A 1 151 ? -10.024 -16.949 44.909 1.00 44.47 151 ASN A N 1
ATOM 1265 C CA . ASN A 1 151 ? -9.666 -15.772 45.697 1.00 44.47 151 ASN A CA 1
ATOM 1266 C C . ASN A 1 151 ? -9.228 -14.530 44.916 1.00 44.47 151 ASN A C 1
ATOM 1268 O O . ASN A 1 151 ? -8.206 -14.526 44.231 1.00 44.47 151 ASN A O 1
ATOM 1272 N N . ILE A 1 152 ? -9.981 -13.453 45.144 1.00 47.12 152 ILE A N 1
ATOM 1273 C CA . ILE A 1 152 ? -9.599 -12.063 44.905 1.00 47.12 152 ILE A CA 1
ATOM 1274 C C . ILE A 1 152 ? -8.098 -11.911 45.175 1.00 47.12 152 ILE A C 1
ATOM 1276 O O . ILE A 1 152 ? -7.657 -11.999 46.321 1.00 47.12 152 ILE A O 1
ATOM 1280 N N . ILE A 1 153 ? -7.301 -11.706 44.124 1.00 53.34 153 ILE A N 1
ATOM 1281 C CA . ILE A 1 153 ? -5.923 -11.256 44.297 1.00 53.34 153 ILE A CA 1
ATOM 1282 C C . ILE A 1 153 ? -6.055 -9.861 44.894 1.00 53.34 153 ILE A C 1
ATOM 1284 O O . ILE A 1 153 ? -6.428 -8.921 44.192 1.00 53.34 153 ILE A O 1
ATOM 1288 N N . GLN A 1 154 ? -5.805 -9.731 46.197 1.00 50.62 154 GLN A N 1
ATOM 1289 C CA . GLN A 1 154 ? -5.598 -8.429 46.809 1.00 50.62 154 GLN A CA 1
ATOM 1290 C C . GLN A 1 154 ? -4.416 -7.794 46.081 1.00 50.62 154 GLN A C 1
ATOM 1292 O O . GLN A 1 154 ? -3.264 -8.201 46.238 1.00 50.62 154 GLN A O 1
ATOM 1297 N N . THR A 1 155 ? -4.707 -6.831 45.214 1.00 50.66 155 THR A N 1
ATOM 1298 C CA . THR A 1 155 ? -3.690 -6.006 44.580 1.00 50.66 155 THR A CA 1
ATOM 1299 C C . THR A 1 155 ? -3.133 -5.081 45.647 1.00 50.66 155 THR A C 1
ATOM 1301 O O . THR A 1 155 ? -3.602 -3.959 45.804 1.00 50.66 155 THR A O 1
ATOM 1304 N N . MET A 1 156 ? -2.158 -5.572 46.406 1.00 48.19 156 MET A N 1
ATOM 1305 C CA . MET A 1 156 ? -1.342 -4.716 47.252 1.00 48.19 156 MET A CA 1
ATOM 1306 C C . MET A 1 156 ? -0.561 -3.794 46.327 1.00 48.19 156 MET A C 1
ATOM 1308 O O . MET A 1 156 ? 0.204 -4.241 45.464 1.00 48.19 156 MET A O 1
ATOM 1312 N N . THR A 1 157 ? -0.800 -2.497 46.462 1.00 57.06 157 THR A N 1
ATOM 1313 C CA . THR A 1 157 ? -0.029 -1.497 45.736 1.00 57.06 157 THR A CA 1
ATOM 1314 C C . THR A 1 157 ? 1.435 -1.592 46.170 1.00 57.06 157 THR A C 1
ATOM 1316 O O . THR A 1 157 ? 1.757 -1.969 47.299 1.00 57.06 157 THR A O 1
ATOM 1319 N N . SER A 1 158 ? 2.368 -1.252 45.277 1.00 57.41 158 SER A N 1
ATOM 1320 C CA . SER A 1 158 ? 3.806 -1.286 45.586 1.00 57.41 158 SER A CA 1
ATOM 1321 C C . SER A 1 158 ? 4.181 -0.436 46.809 1.00 57.41 158 SER A C 1
ATOM 1323 O O . SER A 1 158 ? 5.207 -0.690 47.431 1.00 57.41 158 SER A O 1
ATOM 1325 N N . GLU A 1 159 ? 3.347 0.538 47.182 1.00 60.50 159 GLU A N 1
ATOM 1326 C CA . GLU A 1 159 ? 3.520 1.375 48.371 1.00 60.50 159 GLU A CA 1
ATOM 1327 C C . GLU A 1 159 ? 3.131 0.658 49.675 1.00 60.50 159 GLU A C 1
ATOM 1329 O O . GLU A 1 159 ? 3.795 0.839 50.695 1.00 60.50 159 GLU A O 1
ATOM 1334 N N . GLU A 1 160 ? 2.106 -0.194 49.650 1.00 63.81 160 GLU A N 1
ATOM 1335 C CA . GLU A 1 160 ? 1.649 -0.970 50.812 1.00 63.81 160 GLU A CA 1
ATOM 1336 C C . GLU A 1 160 ? 2.633 -2.094 51.155 1.00 63.81 160 GLU A C 1
ATOM 1338 O O . GLU A 1 160 ? 3.010 -2.252 52.316 1.00 63.81 160 GLU A O 1
ATOM 1343 N N . HIS A 1 161 ? 3.174 -2.773 50.139 1.00 64.06 161 HIS A N 1
ATOM 1344 C CA . HIS A 1 161 ? 4.205 -3.801 50.321 1.00 64.06 161 HIS A CA 1
ATOM 1345 C C . HIS A 1 161 ? 5.492 -3.243 50.955 1.00 64.06 161 HIS A C 1
ATOM 1347 O O . HIS A 1 161 ? 6.136 -3.897 51.779 1.00 64.06 161 HIS A O 1
ATOM 1353 N N . ILE A 1 162 ? 5.857 -2.008 50.590 1.00 62.03 162 ILE A N 1
ATOM 1354 C CA . ILE A 1 162 ? 6.983 -1.277 51.180 1.00 62.03 162 ILE A CA 1
ATOM 1355 C C . ILE A 1 162 ? 6.696 -0.976 52.658 1.00 62.03 162 ILE A C 1
ATOM 1357 O O . ILE A 1 162 ? 7.541 -1.227 53.511 1.00 62.03 162 ILE A O 1
ATOM 1361 N N . ARG A 1 163 ? 5.499 -0.489 53.003 1.00 59.59 163 ARG A N 1
ATOM 1362 C CA . ARG A 1 163 ? 5.152 -0.174 54.401 1.00 59.59 163 ARG A CA 1
ATOM 1363 C C . ARG A 1 163 ? 5.210 -1.411 55.304 1.00 59.59 163 ARG A C 1
ATOM 1365 O O . ARG A 1 163 ? 5.835 -1.348 56.360 1.00 59.59 163 ARG A O 1
ATOM 1372 N N . GLU A 1 164 ? 4.654 -2.543 54.880 1.00 58.84 164 GLU A N 1
ATOM 1373 C CA . GLU A 1 164 ? 4.668 -3.788 55.669 1.00 58.84 164 GLU A CA 1
ATOM 1374 C C . GLU A 1 164 ? 6.078 -4.350 55.895 1.00 58.84 164 GLU A C 1
ATOM 1376 O O . GLU A 1 164 ? 6.409 -4.809 56.991 1.00 58.84 164 GLU A O 1
ATOM 1381 N N . THR A 1 165 ? 6.950 -4.262 54.888 1.00 56.81 165 THR A N 1
ATOM 1382 C CA . THR A 1 165 ? 8.342 -4.719 55.021 1.00 56.81 165 THR A CA 1
ATOM 1383 C C . THR A 1 165 ? 9.156 -3.868 56.002 1.00 56.81 165 THR A C 1
ATOM 1385 O O . THR A 1 165 ? 10.023 -4.411 56.690 1.00 56.81 165 THR A O 1
ATOM 1388 N N . PHE A 1 166 ? 8.851 -2.571 56.139 1.00 49.28 166 PHE A N 1
ATOM 1389 C CA . PHE A 1 166 ? 9.538 -1.659 57.067 1.00 49.28 166 PHE A CA 1
ATOM 1390 C C . PHE A 1 166 ? 8.942 -1.619 58.486 1.00 49.28 166 PHE A C 1
ATOM 1392 O O . PHE A 1 166 ? 9.637 -1.218 59.422 1.00 49.28 166 PHE A O 1
ATOM 1399 N N . HIS A 1 167 ? 7.692 -2.053 58.688 1.00 48.66 167 HIS A N 1
ATOM 1400 C CA . HIS A 1 167 ? 7.106 -2.183 60.029 1.00 48.66 167 HIS A CA 1
ATOM 1401 C C . HIS A 1 167 ? 7.625 -3.417 60.790 1.00 48.66 167 HIS A C 1
ATOM 1403 O O . HIS A 1 167 ? 7.781 -3.349 62.007 1.00 48.66 167 HIS A O 1
ATOM 1409 N N . ASN A 1 168 ? 8.004 -4.488 60.082 1.00 49.16 168 ASN A N 1
ATOM 1410 C CA . ASN A 1 168 ? 8.521 -5.731 60.676 1.00 49.16 168 ASN A CA 1
ATOM 1411 C C . ASN A 1 168 ? 10.038 -5.724 60.965 1.00 49.16 168 ASN A C 1
ATOM 1413 O O . ASN A 1 168 ? 10.583 -6.714 61.440 1.00 49.16 168 ASN A O 1
ATOM 1417 N N . THR A 1 169 ? 10.738 -4.617 60.692 1.00 45.69 169 THR A N 1
ATOM 1418 C CA . THR A 1 169 ? 12.184 -4.447 60.952 1.00 45.69 169 THR A CA 1
ATOM 1419 C C . THR A 1 169 ? 12.472 -3.352 61.982 1.00 45.69 169 THR A C 1
ATOM 1421 O O . THR A 1 169 ? 13.439 -2.601 61.868 1.00 45.69 169 THR A O 1
ATOM 1424 N N . ARG A 1 170 ? 11.650 -3.256 63.031 1.00 44.44 170 ARG A N 1
ATOM 1425 C CA . ARG A 1 170 ? 11.999 -2.488 64.236 1.00 44.44 170 ARG A CA 1
ATOM 1426 C C . ARG A 1 170 ? 12.400 -3.420 65.377 1.00 44.44 170 ARG A C 1
ATOM 1428 O O . ARG A 1 170 ? 11.783 -3.407 66.432 1.00 44.44 170 ARG A O 1
ATOM 1435 N N . ASP A 1 171 ? 13.473 -4.181 65.165 1.00 40.66 171 ASP A N 1
ATOM 1436 C CA . ASP A 1 171 ? 14.294 -4.637 66.287 1.00 40.66 171 ASP A CA 1
ATOM 1437 C C . ASP A 1 171 ? 15.179 -3.460 66.746 1.00 40.66 171 ASP A C 1
ATOM 1439 O O . ASP A 1 171 ? 15.870 -2.868 65.907 1.00 40.66 171 ASP A O 1
ATOM 1443 N N . PRO A 1 172 ? 15.208 -3.082 68.040 1.00 47.28 172 PRO A N 1
ATOM 1444 C CA . PRO A 1 172 ? 15.789 -1.807 68.474 1.00 47.28 172 PRO A CA 1
ATOM 1445 C C . PRO A 1 172 ? 17.322 -1.745 68.515 1.00 47.28 172 PRO A C 1
ATOM 1447 O O . PRO A 1 172 ? 17.866 -0.808 69.092 1.00 47.28 172 PRO A O 1
ATOM 1450 N N . LEU A 1 173 ? 18.058 -2.719 67.969 1.00 49.84 173 LEU A N 1
ATOM 1451 C CA . LEU A 1 173 ? 19.508 -2.814 68.175 1.00 49.84 173 LEU A CA 1
ATOM 1452 C C . LEU A 1 173 ? 20.254 -3.380 66.958 1.00 49.84 173 LEU A C 1
ATOM 1454 O O . LEU A 1 173 ? 20.646 -4.544 66.950 1.00 49.84 173 LEU A O 1
ATOM 1458 N N . LYS A 1 174 ? 20.506 -2.535 65.948 1.00 39.84 174 LYS A N 1
ATOM 1459 C CA . LYS A 1 174 ? 21.785 -2.431 65.200 1.00 39.84 174 LYS A CA 1
ATOM 1460 C C . LYS A 1 174 ? 21.604 -1.594 63.935 1.00 39.84 174 LYS A C 1
ATOM 1462 O O . LYS A 1 174 ? 21.108 -2.074 62.920 1.00 39.84 174 LYS A O 1
ATOM 1467 N N . GLY A 1 175 ? 22.126 -0.372 63.950 1.00 50.88 175 GLY A N 1
ATOM 1468 C CA . GLY A 1 175 ? 22.398 0.367 62.721 1.00 50.88 175 GLY A CA 1
ATOM 1469 C C . GLY A 1 175 ? 23.545 -0.288 61.948 1.00 50.88 175 GLY A C 1
ATOM 1470 O O . GLY A 1 175 ? 24.660 -0.350 62.461 1.00 50.88 175 GLY A O 1
ATOM 1471 N N . ARG A 1 176 ? 23.291 -0.774 60.724 1.00 46.81 176 ARG A N 1
ATOM 1472 C CA . ARG A 1 176 ? 24.334 -1.070 59.723 1.00 46.81 176 ARG A CA 1
ATOM 1473 C C . ARG A 1 176 ? 23.862 -0.767 58.293 1.00 46.81 176 ARG A C 1
ATOM 1475 O O . ARG A 1 176 ? 23.087 -1.506 57.703 1.00 46.81 176 ARG A O 1
ATOM 1482 N N . ASP A 1 177 ? 24.386 0.351 57.802 1.00 47.34 177 ASP A N 1
ATOM 1483 C CA . ASP A 1 177 ? 24.773 0.747 56.441 1.00 47.34 177 ASP A CA 1
ATOM 1484 C C . ASP A 1 177 ? 24.111 0.067 55.208 1.00 47.34 177 ASP A C 1
ATOM 1486 O O . ASP A 1 177 ? 24.391 -1.078 54.838 1.00 47.34 177 ASP A O 1
ATOM 1490 N N . LEU A 1 178 ? 23.307 0.857 54.483 1.00 47.62 178 LEU A N 1
ATOM 1491 C CA . LEU A 1 178 ? 22.505 0.511 53.294 1.00 47.62 178 LEU A CA 1
ATOM 1492 C C . LEU A 1 178 ? 23.311 0.025 52.069 1.00 47.62 178 LEU A C 1
ATOM 1494 O O . LEU A 1 178 ? 22.730 -0.484 51.105 1.00 47.62 178 LEU A O 1
ATOM 1498 N N . LYS A 1 179 ? 24.645 0.135 52.074 1.00 45.62 179 LYS A N 1
ATOM 1499 C CA . LYS A 1 179 ? 25.497 -0.304 50.950 1.00 45.62 179 LYS A CA 1
ATOM 1500 C C . LYS A 1 179 ? 25.670 -1.828 50.860 1.00 45.62 179 LYS A C 1
ATOM 1502 O O . LYS A 1 179 ? 25.856 -2.347 49.760 1.00 45.62 179 LYS A O 1
ATOM 1507 N N . LEU A 1 180 ? 25.543 -2.563 51.969 1.00 45.59 180 LEU A N 1
ATOM 1508 C CA . LEU A 1 180 ? 25.744 -4.022 52.005 1.00 45.59 180 LEU A CA 1
ATOM 1509 C C . LEU A 1 180 ? 24.523 -4.835 51.527 1.00 45.59 180 LEU A C 1
ATOM 1511 O O . LEU A 1 180 ? 24.696 -5.928 50.982 1.00 45.59 180 LEU A O 1
ATOM 1515 N N . CYS A 1 181 ? 23.302 -4.297 51.627 1.00 41.84 181 CYS A N 1
ATOM 1516 C CA . CYS A 1 181 ? 22.088 -4.988 51.163 1.00 41.84 181 CYS A CA 1
ATOM 1517 C C . CYS A 1 181 ? 21.992 -5.095 49.632 1.00 41.84 181 CYS A C 1
ATOM 1519 O O . CYS A 1 181 ? 21.511 -6.105 49.117 1.00 41.84 181 CYS A O 1
ATOM 1521 N N . ARG A 1 182 ? 22.525 -4.120 48.876 1.00 39.47 182 ARG A N 1
ATOM 1522 C CA . ARG A 1 182 ? 22.551 -4.191 47.400 1.00 39.47 182 ARG A CA 1
ATOM 1523 C C . ARG A 1 182 ? 23.427 -5.331 46.870 1.00 39.47 182 ARG A C 1
ATOM 1525 O O . ARG A 1 182 ? 23.098 -5.904 45.835 1.00 39.47 182 ARG A O 1
ATOM 1532 N N . LEU A 1 183 ? 24.506 -5.689 47.573 1.00 42.50 183 LEU A N 1
ATOM 1533 C CA . LEU A 1 183 ? 25.398 -6.778 47.160 1.00 42.50 183 LEU A CA 1
ATOM 1534 C C . LEU A 1 183 ? 24.830 -8.176 47.456 1.00 42.50 183 LEU A C 1
ATOM 1536 O O . LEU A 1 183 ? 25.103 -9.102 46.692 1.00 42.50 183 LEU A O 1
ATOM 1540 N N . LYS A 1 184 ? 24.017 -8.342 48.509 1.00 41.53 184 LYS A N 1
ATOM 1541 C CA . LYS A 1 184 ? 23.381 -9.636 48.824 1.00 41.53 184 LYS A CA 1
ATOM 1542 C C . LYS A 1 184 ? 22.320 -10.034 47.795 1.00 41.53 184 LYS A C 1
ATOM 1544 O O . LYS A 1 184 ? 22.386 -11.140 47.269 1.00 41.53 184 LYS A O 1
ATOM 1549 N N . ILE A 1 185 ? 21.449 -9.100 47.404 1.00 48.47 185 ILE A N 1
ATOM 1550 C CA . ILE A 1 185 ? 20.380 -9.345 46.414 1.00 48.47 185 ILE A CA 1
ATOM 1551 C C . ILE A 1 185 ? 20.956 -9.701 45.029 1.00 48.47 185 ILE A C 1
ATOM 1553 O O . ILE A 1 185 ? 20.370 -10.477 44.273 1.00 48.47 185 ILE A O 1
ATOM 1557 N N . TRP A 1 186 ? 22.133 -9.167 44.684 1.00 38.41 186 TRP A N 1
ATOM 1558 C CA . TRP A 1 186 ? 22.806 -9.496 43.423 1.00 38.41 186 TRP A CA 1
ATOM 1559 C C . TRP A 1 186 ? 23.459 -10.889 43.445 1.00 38.41 186 TRP A C 1
ATOM 1561 O O . TRP A 1 186 ? 23.479 -11.575 42.424 1.00 38.41 186 TRP A O 1
ATOM 1571 N N . ARG A 1 187 ? 23.956 -11.333 44.609 1.00 33.41 187 ARG A N 1
ATOM 1572 C CA . ARG A 1 187 ? 24.627 -12.633 44.778 1.00 33.41 187 ARG A CA 1
ATOM 1573 C C . ARG A 1 187 ? 23.638 -13.812 44.768 1.00 33.41 187 ARG A C 1
ATOM 1575 O O . ARG A 1 187 ? 23.988 -14.864 44.247 1.00 33.41 187 ARG A O 1
ATOM 1582 N N . GLU A 1 188 ? 22.404 -13.618 45.233 1.00 41.12 188 GLU A N 1
ATOM 1583 C CA . GLU A 1 188 ? 21.345 -14.649 45.228 1.00 41.12 188 GLU A CA 1
ATOM 1584 C C . GLU A 1 188 ? 20.685 -14.859 43.849 1.00 41.12 188 GLU A C 1
ATOM 1586 O O . GLU A 1 188 ? 20.258 -15.966 43.526 1.00 41.12 188 GLU A O 1
ATOM 1591 N N . ARG A 1 189 ? 20.668 -13.847 42.966 1.00 43.47 189 ARG A N 1
ATOM 1592 C CA . ARG A 1 189 ? 20.185 -14.025 41.578 1.00 43.47 189 ARG A CA 1
ATOM 1593 C C . ARG A 1 189 ? 21.140 -14.824 40.690 1.00 43.47 189 ARG A C 1
ATOM 1595 O O . ARG A 1 189 ? 20.694 -15.415 39.711 1.00 43.47 189 ARG A O 1
ATOM 1602 N N . ALA A 1 190 ? 22.434 -14.854 41.009 1.00 40.41 190 ALA A N 1
ATOM 1603 C CA . ALA A 1 190 ? 23.442 -15.549 40.205 1.00 40.41 190 ALA A CA 1
ATOM 1604 C C . ALA A 1 190 ? 23.475 -17.073 40.440 1.00 40.41 190 ALA A C 1
ATOM 1606 O O . ALA A 1 190 ? 23.935 -17.812 39.574 1.00 40.41 190 ALA A O 1
ATOM 1607 N N . THR A 1 191 ? 22.973 -17.561 41.577 1.00 46.09 191 THR A N 1
ATOM 1608 C CA . THR A 1 191 ? 23.007 -18.986 41.957 1.00 46.09 191 THR A CA 1
ATOM 1609 C C . THR A 1 191 ? 21.811 -19.797 41.448 1.00 46.09 191 THR A C 1
ATOM 1611 O O . THR A 1 191 ? 21.822 -21.019 41.550 1.00 46.09 191 THR A O 1
ATOM 1614 N N . SER A 1 192 ? 20.810 -19.150 40.840 1.00 47.25 192 SER A N 1
ATOM 1615 C CA . SER A 1 192 ? 19.587 -19.803 40.333 1.00 47.25 192 SER A CA 1
ATOM 1616 C C . SER A 1 192 ? 19.681 -20.280 38.868 1.00 47.25 192 SER A C 1
ATOM 1618 O O . SER A 1 192 ? 18.687 -20.729 38.302 1.00 47.25 192 SER A O 1
ATOM 1620 N N . GLN A 1 193 ? 20.854 -20.187 38.223 1.00 43.69 193 GLN A N 1
ATOM 1621 C CA . GLN A 1 193 ? 21.092 -20.708 36.867 1.00 43.69 193 GLN A CA 1
ATOM 1622 C C . GLN A 1 193 ? 21.860 -22.037 36.908 1.00 43.69 193 GLN A C 1
ATOM 1624 O O . GLN A 1 193 ? 23.008 -22.100 37.338 1.00 43.69 193 GLN A O 1
ATOM 1629 N N . THR A 1 194 ? 21.231 -23.103 36.411 1.00 41.41 194 THR A N 1
ATOM 1630 C CA . THR A 1 194 ? 21.803 -24.453 36.284 1.00 41.41 194 THR A CA 1
ATOM 1631 C C . THR A 1 194 ? 23.069 -24.489 35.414 1.00 41.41 194 THR A C 1
ATOM 1633 O O . THR A 1 194 ? 23.109 -23.920 34.317 1.00 41.41 194 THR A O 1
ATOM 1636 N N . SER A 1 195 ? 24.082 -25.238 35.871 1.00 45.44 195 SER A N 1
ATOM 1637 C CA . SER A 1 195 ? 25.451 -25.355 35.328 1.00 45.44 195 SER A CA 1
ATOM 1638 C C . SER A 1 195 ? 25.585 -25.679 33.829 1.00 45.44 195 SER A C 1
ATOM 1640 O O . SER A 1 195 ? 26.646 -25.464 33.242 1.00 45.44 195 SER A O 1
ATOM 1642 N N . SER A 1 196 ? 24.527 -26.143 33.162 1.00 44.31 196 SER A N 1
ATOM 1643 C CA . SER A 1 196 ? 24.527 -26.496 31.735 1.00 44.31 196 SER A CA 1
ATOM 1644 C C . SER A 1 196 ? 24.460 -25.292 30.775 1.00 44.31 196 SER A C 1
ATOM 1646 O O . SER A 1 196 ? 24.883 -25.415 29.623 1.00 44.31 196 SER A O 1
ATOM 1648 N N . GLN A 1 197 ? 24.023 -24.102 31.215 1.00 46.66 197 GLN A N 1
ATOM 1649 C CA . GLN A 1 197 ? 23.993 -22.894 30.361 1.00 46.66 197 GLN A CA 1
ATOM 1650 C C . GLN A 1 197 ? 25.304 -22.081 30.366 1.00 46.66 197 GLN A C 1
ATOM 1652 O O . GLN A 1 197 ? 25.590 -21.347 29.415 1.00 46.66 197 GLN A O 1
ATOM 1657 N N . ILE A 1 198 ? 26.158 -22.255 31.379 1.00 46.44 198 ILE A N 1
ATOM 1658 C CA . ILE A 1 198 ? 27.393 -21.468 31.549 1.00 46.44 198 ILE A CA 1
ATOM 1659 C C . ILE A 1 198 ? 28.502 -21.919 30.573 1.00 46.44 198 ILE A C 1
ATOM 1661 O O . ILE A 1 198 ? 29.261 -21.090 30.061 1.00 46.44 198 ILE A O 1
ATOM 1665 N N . LEU A 1 199 ? 28.557 -23.208 30.218 1.00 39.88 199 LEU A N 1
ATOM 1666 C CA . LEU A 1 199 ? 29.582 -23.762 29.316 1.00 39.88 199 LEU A CA 1
ATOM 1667 C C . LEU A 1 199 ? 29.346 -23.458 27.822 1.00 39.88 199 LEU A C 1
ATOM 1669 O O . LEU A 1 199 ? 30.315 -23.345 27.069 1.00 39.88 199 LEU A O 1
ATOM 1673 N N . ARG A 1 200 ? 28.096 -23.237 27.378 1.00 42.50 200 ARG A N 1
ATOM 1674 C CA . ARG A 1 200 ? 27.803 -22.808 25.989 1.00 42.50 200 ARG A CA 1
ATOM 1675 C C . ARG A 1 200 ? 28.030 -21.312 25.755 1.00 42.50 200 ARG A C 1
ATOM 1677 O O . ARG A 1 200 ? 28.364 -20.922 24.639 1.00 42.50 200 ARG A O 1
ATOM 1684 N N . SER A 1 201 ? 27.911 -20.483 26.794 1.00 43.44 201 SER A N 1
ATOM 1685 C CA . SER A 1 201 ? 28.144 -19.036 26.691 1.00 43.44 201 SER A CA 1
ATOM 1686 C C . SER A 1 201 ? 29.641 -18.692 26.626 1.00 43.44 201 SER A C 1
ATOM 1688 O O . SER A 1 201 ? 30.060 -17.907 25.775 1.00 43.44 201 SER A O 1
ATOM 1690 N N . LYS A 1 202 ? 30.496 -19.351 27.426 1.00 38.66 202 LYS A N 1
ATOM 1691 C CA . LYS A 1 202 ? 31.941 -19.043 27.471 1.00 38.66 202 LYS A CA 1
ATOM 1692 C C . LYS A 1 202 ? 32.690 -19.289 26.149 1.00 38.66 202 LYS A C 1
ATOM 1694 O O . LYS A 1 202 ? 33.554 -18.487 25.801 1.00 38.66 202 LYS A O 1
ATOM 1699 N N . LYS A 1 203 ? 32.337 -20.314 25.358 1.00 40.00 203 LYS A N 1
ATOM 1700 C CA . LYS A 1 203 ? 33.008 -20.589 24.063 1.00 40.00 203 LYS A CA 1
ATOM 1701 C C . LYS A 1 203 ? 32.691 -19.570 22.953 1.00 40.00 203 LYS A C 1
ATOM 1703 O O . LYS A 1 203 ? 33.481 -19.447 22.023 1.00 40.00 203 LYS A O 1
ATOM 1708 N N . ARG A 1 204 ? 31.589 -18.809 23.042 1.00 37.19 204 ARG A N 1
ATOM 1709 C CA . ARG A 1 204 ? 31.207 -17.806 22.019 1.00 37.19 204 ARG A CA 1
ATOM 1710 C C . ARG A 1 204 ? 31.755 -16.401 22.305 1.00 37.19 204 ARG A C 1
ATOM 1712 O O . ARG A 1 204 ? 31.885 -15.584 21.395 1.00 37.19 204 ARG A O 1
ATOM 1719 N N . TRP A 1 205 ? 32.109 -16.121 23.559 1.00 32.25 205 TRP A N 1
ATOM 1720 C CA . TRP A 1 205 ? 32.663 -14.825 23.960 1.00 32.25 205 TRP A CA 1
ATOM 1721 C C . TRP A 1 205 ? 34.162 -14.681 23.654 1.00 32.25 205 TRP A C 1
ATOM 1723 O O . TRP A 1 205 ? 34.591 -13.600 23.255 1.00 32.25 205 TRP A O 1
ATOM 1733 N N . ILE A 1 206 ? 34.948 -15.760 23.746 1.00 40.03 206 ILE A N 1
ATOM 1734 C CA . ILE A 1 206 ? 36.408 -15.700 23.529 1.00 40.03 206 ILE A CA 1
ATOM 1735 C C . ILE A 1 206 ? 36.763 -15.459 22.045 1.00 40.03 206 ILE A C 1
ATOM 1737 O O . ILE A 1 206 ? 37.716 -14.743 21.749 1.00 40.03 206 ILE A O 1
ATOM 1741 N N . THR A 1 207 ? 35.959 -15.941 21.093 1.00 44.50 207 THR A N 1
ATOM 1742 C CA . THR A 1 207 ? 36.193 -15.738 19.647 1.00 44.50 207 THR A CA 1
ATOM 1743 C C . THR A 1 207 ? 35.802 -14.347 19.142 1.00 44.50 207 THR A C 1
ATOM 1745 O O . THR A 1 207 ? 36.415 -13.841 18.205 1.00 44.50 207 THR A O 1
ATOM 1748 N N . THR A 1 208 ? 34.833 -13.680 19.774 1.00 42.66 208 THR A N 1
ATOM 1749 C CA . THR A 1 208 ? 34.330 -12.379 19.288 1.00 42.66 208 THR A CA 1
ATOM 1750 C C . THR A 1 208 ? 35.126 -11.190 19.848 1.00 42.66 208 THR A C 1
ATOM 1752 O O . THR A 1 208 ? 35.240 -10.155 19.191 1.00 42.66 208 THR A O 1
ATOM 1755 N N . ALA A 1 209 ? 35.734 -11.334 21.033 1.00 40.94 209 ALA A N 1
ATOM 1756 C CA . ALA A 1 209 ? 36.563 -10.289 21.638 1.00 40.94 209 ALA A CA 1
ATOM 1757 C C . ALA A 1 209 ? 37.941 -10.142 20.955 1.00 40.94 209 ALA A C 1
ATOM 1759 O O . ALA A 1 209 ? 38.399 -9.018 20.747 1.00 40.94 209 ALA A O 1
ATOM 1760 N N . GLY A 1 210 ? 38.561 -11.246 20.513 1.00 42.41 210 GLY A N 1
ATOM 1761 C CA . GLY A 1 210 ? 39.862 -11.218 19.824 1.00 42.41 210 GLY A CA 1
ATOM 1762 C C . GLY A 1 210 ? 39.840 -10.530 18.450 1.00 42.41 210 GLY A C 1
ATOM 1763 O O . GLY A 1 210 ? 40.821 -9.914 18.044 1.00 42.41 210 GLY A O 1
ATOM 1764 N N . LEU A 1 211 ? 38.699 -10.545 17.752 1.00 43.66 211 LEU A N 1
ATOM 1765 C CA . LEU A 1 211 ? 38.540 -9.897 16.442 1.00 43.66 211 LEU A CA 1
ATOM 1766 C C . LEU A 1 211 ? 38.309 -8.380 16.523 1.00 43.66 211 LEU A C 1
ATOM 1768 O O . LEU A 1 211 ? 38.487 -7.682 15.524 1.00 43.66 211 LEU A O 1
ATOM 1772 N N . ARG A 1 212 ? 37.946 -7.841 17.697 1.00 40.62 212 ARG A N 1
ATOM 1773 C CA . ARG A 1 212 ? 37.623 -6.412 17.854 1.00 40.62 212 ARG A CA 1
ATOM 1774 C C . ARG A 1 212 ? 38.787 -5.554 18.363 1.00 40.62 212 ARG A C 1
ATOM 1776 O O . ARG A 1 212 ? 38.729 -4.339 18.205 1.00 40.62 212 ARG A O 1
ATOM 1783 N N . MET A 1 213 ? 39.858 -6.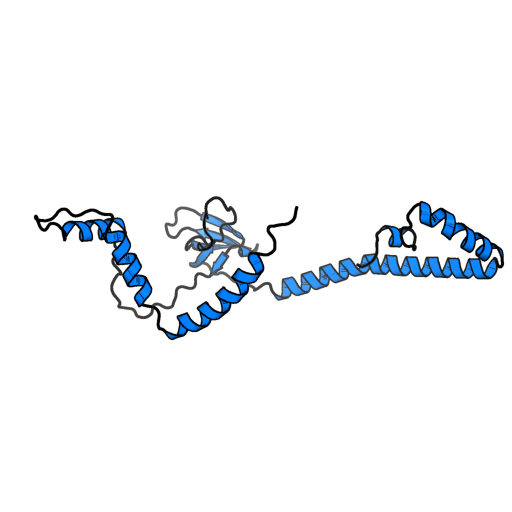150 18.893 1.00 38.44 213 MET A N 1
ATOM 1784 C CA . MET A 1 213 ? 41.051 -5.400 19.329 1.00 38.44 213 MET A CA 1
ATOM 1785 C C . MET A 1 213 ? 42.068 -5.099 18.216 1.00 38.44 213 MET A C 1
ATOM 1787 O O . MET A 1 213 ? 42.953 -4.280 18.428 1.00 38.44 213 MET A O 1
ATOM 1791 N N . ARG A 1 214 ? 41.942 -5.675 17.011 1.00 46.00 214 ARG A N 1
ATOM 1792 C CA . ARG A 1 214 ? 42.936 -5.493 15.928 1.00 46.00 214 ARG A CA 1
ATOM 1793 C C . ARG A 1 214 ? 42.580 -4.447 14.858 1.00 46.00 214 ARG A C 1
ATOM 1795 O O . ARG A 1 214 ? 43.202 -4.429 13.804 1.00 46.00 214 ARG A O 1
ATOM 1802 N N . ARG A 1 215 ? 41.585 -3.579 15.093 1.00 46.56 215 ARG A N 1
ATOM 1803 C CA . ARG A 1 215 ? 41.165 -2.518 14.140 1.00 46.56 215 ARG A CA 1
ATOM 1804 C C . ARG A 1 215 ? 41.143 -1.103 14.734 1.00 46.56 215 ARG A C 1
ATOM 1806 O O . ARG A 1 215 ? 40.357 -0.273 14.292 1.00 46.56 215 ARG A O 1
ATOM 1813 N N . LYS A 1 216 ? 41.968 -0.820 15.747 1.00 47.25 216 LYS A N 1
ATOM 1814 C CA . L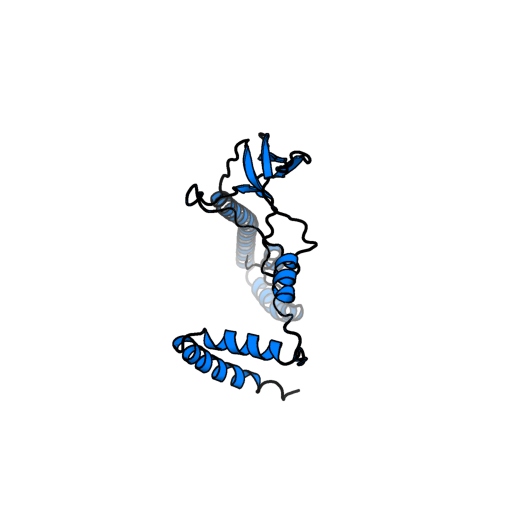YS A 1 216 ? 42.055 0.526 16.349 1.00 47.25 216 LYS A CA 1
ATOM 1815 C C . LYS A 1 216 ? 43.468 1.120 16.420 1.00 47.25 216 LYS A C 1
ATOM 1817 O O . LYS A 1 216 ? 43.697 2.041 17.189 1.00 47.25 216 LYS A O 1
ATOM 1822 N N . THR A 1 217 ? 44.379 0.641 15.575 1.00 48.06 217 THR A N 1
ATOM 1823 C CA . THR A 1 217 ? 45.700 1.246 15.330 1.00 48.06 217 THR A CA 1
ATOM 1824 C C . THR A 1 217 ? 46.020 1.225 13.833 1.00 48.06 217 THR A C 1
ATOM 1826 O O . THR A 1 217 ? 46.785 0.400 13.342 1.00 48.06 217 THR A O 1
ATOM 1829 N N . ARG A 1 218 ? 45.353 2.105 13.083 1.00 44.00 218 ARG A N 1
ATOM 1830 C CA . ARG A 1 218 ? 45.827 2.690 11.818 1.00 44.00 218 ARG A CA 1
ATOM 1831 C C . ARG A 1 218 ? 44.831 3.765 11.402 1.00 44.00 218 ARG A C 1
ATOM 1833 O O . ARG A 1 218 ? 43.747 3.426 10.932 1.00 44.00 218 ARG A O 1
ATOM 1840 N N . ILE A 1 219 ? 45.191 5.008 11.690 1.00 44.03 219 ILE A N 1
ATOM 1841 C CA . ILE A 1 219 ? 45.179 6.232 10.873 1.00 44.03 219 ILE A CA 1
ATOM 1842 C C . ILE A 1 219 ? 45.810 7.289 11.777 1.00 44.03 219 ILE A C 1
ATOM 1844 O O . ILE A 1 219 ? 45.389 7.350 12.955 1.00 44.03 219 ILE A O 1
#

Radius of gyration: 36.15 Å; chains: 1; bounding box: 68×40×116 Å

Organism: Hordeum vulgare subsp. vulgare (NCBI:txid112509)